Protein AF-A0A938LEB0-F1 (afdb_monomer)

Nearest PDB structures (foldseek):
  4n3c-assembly1_A  TM=8.913E-01  e=9.769E-05  Homo sapiens
  4j8e-assembly1_A  TM=8.643E-01  e=9.769E-05  Rattus norvegicus
  2vyi-assembly2_B  TM=8.609E-01  e=1.892E-04  Homo sapiens
  5lyn-assembly1_B  TM=8.523E-01  e=1.990E-04  Saccharomyces cerevisiae
  4nrh-assembly2_B  TM=9.026E-01  e=3.608E-03  Chlamydia pneumoniae

Radius of gyration: 28.06 Å; Cα contacts (8 Å, |Δi|>4): 457; chains: 1; bounding box: 72×35×96 Å

Secondary structure (DSSP, 8-state):
-HHHHHHHHHHHHHHHHS--------------------------------------------PPPPPPPPPTTSPPPTTHHHHHHHHHHHHHHHHHTT-HHHHHHHHHHHHHH-TT-HHHHHHHHHHHHHTT-HHHHHHHHHHHHHH-TT-HHHHHHHHHHHHHHT-HHHHHHHHHHHHHHHHHT--HHHHS--EEEEEEEEETTEEEEEEEESS--SSS-EEEEEEE--TTS---S-EEEEE--HHHHHHHHHTTSS-TT--EEEEEEE-TTS-EEEEEEEESPPPHHHHHHHHHHHHTT-SPPSSS------SSB----TTSSTHHHHHHHHHHHHHHHHHT-SPPPPPPPHHHHH--

Sequence (360 aa):
MRNALTCVLAAAWACAVGARGGEAPGPAEAEPPAAGTEAPAPSSTAPASAPAVSATSAPQVLAPAAPALPSAAAPAAAGGAAAAEAKVRQAVALRDAGKLDEALRLFIQAIQLDPTQAGARCGAGQVYQRKGLPKPAIEQFQAAVKLDPKEWRAWAALVQLQQAAGDVKARDTERAALLDLRRKGEVPSLKDAERYCRDRFTANRRKVIVYEYFEPRGERPVLYIFYVLDEKGRKTDYRLTLGSYVDLNLIAQQLKEVGPKERLFHLDGYYPDGTYRPFQRFRGEPPYDEVRRLCVQIITGRAGTTEGVTRGKQGPTLGWDPNSGAMGLAALLSAVVDADKKQGACPAAPEPDPEDITVP

Solvent-accessible surface area (backbone atoms only — not comparable to full-atom values): 21081 Å² total; per-residue (Å²): 122,76,68,60,58,54,56,56,54,52,56,60,52,58,67,73,68,73,82,76,88,83,91,83,87,87,82,79,89,81,87,83,87,90,79,91,83,82,86,82,85,87,80,92,80,87,88,83,91,83,78,89,79,78,78,78,76,74,84,76,80,74,72,78,77,76,78,89,71,73,60,64,84,47,81,58,50,94,72,21,54,67,56,15,50,54,29,33,57,52,15,50,56,30,44,75,70,65,39,43,71,62,12,38,55,28,14,52,51,13,31,71,34,14,33,58,48,28,70,26,29,36,51,36,13,52,42,28,42,55,69,72,37,57,68,65,12,47,54,25,21,56,54,14,39,71,63,35,75,76,48,54,68,34,33,41,49,43,23,28,51,23,57,72,70,64,39,60,69,60,19,52,51,36,44,50,49,44,52,50,51,42,71,68,49,81,41,65,80,52,54,71,46,58,56,48,64,50,40,70,50,75,40,73,78,17,40,33,46,27,36,35,38,79,64,59,58,78,69,61,18,45,47,36,40,36,42,37,24,40,77,87,56,43,86,52,63,30,34,37,36,36,28,43,38,52,68,59,35,54,51,35,37,75,71,62,76,39,54,94,86,51,45,49,27,38,36,35,37,36,36,73,88,69,49,74,46,69,59,50,54,30,74,36,88,71,61,64,73,58,53,53,52,50,51,43,30,47,65,54,67,70,44,71,62,80,78,74,75,82,93,74,81,91,67,86,61,70,68,80,58,91,84,69,75,62,69,57,62,64,52,46,51,53,51,50,56,55,51,23,64,75,67,68,63,55,72,78,76,79,76,80,58,71,73,70,60,72,47,118

Mean predicted aligned error: 14.62 Å

pLDDT: mean 73.19, std 25.45, range [25.19, 98.19]

Foldseek 3Di:
DVVVVVVLVVVVVVVVPPPDDDDDDDDDDDDDDDDDDDDDDDDDDDDDDDDDDPPPDDDDPPDPDDPDADALPDAADVVLQVVLVVLLVVLVVCVVVVVLVSSLVSLRSSCVNGVLPLSSLQSNLLSCLLVVNLVSSLVSLVRSCVSPVLPLVSLQSNLASCVVVVVPVSNVVSVVSSLVSCVVCPHVVSVPDQWGFRYWDDAPLWIWTKIAGSDQDDQKGWGIKIFTAPNVLHGAQWIKTWIWGNVLQVVCVVVVVAPPPWTKIWIKIAHRVRDIATAFIDTHDDDPVVSVVVVSCVRNVNGDRLPDDDDDDDDRGDNDDPPPPPPSSRVVVVVVVVVCVVVVNPPDDDDDDPSSSSRD

Structure (mmCIF, N/CA/C/O backbone):
data_AF-A0A938LEB0-F1
#
_entry.id   AF-A0A938LEB0-F1
#
loop_
_atom_site.group_PDB
_atom_site.id
_atom_site.type_symbol
_atom_site.label_atom_id
_atom_site.label_alt_id
_atom_site.label_comp_id
_atom_site.label_asym_id
_atom_site.label_entity_id
_atom_site.label_seq_id
_atom_site.pdbx_PDB_ins_code
_atom_site.Cartn_x
_atom_site.Cartn_y
_atom_site.Cartn_z
_atom_site.occupancy
_atom_site.B_iso_or_equiv
_atom_site.auth_seq_id
_atom_site.auth_comp_id
_atom_site.auth_asym_id
_atom_site.auth_atom_id
_atom_site.pdbx_PDB_model_num
ATOM 1 N N . MET A 1 1 ? 35.529 -4.885 -8.236 1.00 39.28 1 MET A N 1
ATOM 2 C CA . MET A 1 1 ? 34.486 -4.272 -9.093 1.00 39.28 1 MET A CA 1
ATOM 3 C C . MET A 1 1 ? 34.989 -3.189 -10.068 1.00 39.28 1 MET A C 1
ATOM 5 O O . MET A 1 1 ? 34.278 -2.906 -11.016 1.00 39.28 1 MET A O 1
ATOM 9 N N . ARG A 1 2 ? 36.229 -2.663 -9.969 1.00 25.19 2 ARG A N 1
ATOM 10 C CA . ARG A 1 2 ? 36.816 -1.746 -10.984 1.00 25.19 2 ARG A CA 1
ATOM 11 C C . ARG A 1 2 ? 37.089 -2.368 -12.374 1.00 25.19 2 ARG A C 1
ATOM 13 O O . ARG A 1 2 ? 37.167 -1.629 -13.345 1.00 25.19 2 ARG A O 1
ATOM 20 N N . ASN A 1 3 ? 37.187 -3.698 -12.480 1.00 32.62 3 ASN A N 1
ATOM 21 C CA . ASN A 1 3 ? 37.600 -4.385 -13.718 1.00 32.62 3 ASN A CA 1
ATOM 22 C C . ASN A 1 3 ? 36.460 -4.709 -14.705 1.00 32.62 3 ASN A C 1
ATOM 24 O O . ASN A 1 3 ? 36.731 -5.008 -15.864 1.00 32.62 3 ASN A O 1
ATOM 28 N N . ALA A 1 4 ? 35.193 -4.654 -14.278 1.00 38.94 4 ALA A N 1
ATOM 29 C CA . ALA A 1 4 ? 34.058 -4.856 -15.187 1.00 38.94 4 ALA A CA 1
ATOM 30 C C . ALA A 1 4 ? 33.756 -3.580 -15.996 1.00 38.94 4 ALA A C 1
ATOM 32 O O . ALA A 1 4 ? 33.465 -3.650 -17.188 1.00 38.94 4 ALA A O 1
ATOM 33 N N . LEU A 1 5 ? 33.932 -2.409 -15.369 1.00 36.34 5 LEU A N 1
ATOM 34 C CA . LEU A 1 5 ? 33.746 -1.099 -15.996 1.00 36.34 5 LEU A CA 1
ATOM 35 C C . LEU A 1 5 ? 34.760 -0.849 -17.128 1.00 36.34 5 LEU A C 1
ATOM 37 O O . LEU A 1 5 ? 34.409 -0.291 -18.163 1.00 36.34 5 LEU A O 1
ATOM 41 N N . THR A 1 6 ? 36.004 -1.315 -16.972 1.00 33.34 6 THR A N 1
ATOM 42 C CA . THR A 1 6 ? 37.050 -1.193 -18.001 1.00 33.34 6 THR A CA 1
ATOM 43 C C . THR A 1 6 ? 36.801 -2.087 -19.217 1.00 33.34 6 THR A C 1
ATOM 45 O O . THR A 1 6 ? 37.112 -1.676 -20.331 1.00 33.34 6 THR A O 1
ATOM 48 N N . CYS A 1 7 ? 36.186 -3.263 -19.047 1.00 34.84 7 CYS A N 1
ATOM 49 C CA . CYS A 1 7 ? 35.867 -4.151 -20.173 1.00 34.84 7 CYS A CA 1
ATOM 50 C C . CYS A 1 7 ? 34.690 -3.634 -21.017 1.00 34.84 7 CYS A C 1
ATOM 52 O O . CYS A 1 7 ? 34.720 -3.730 -22.242 1.00 34.84 7 CYS A O 1
ATOM 54 N N . VAL A 1 8 ? 33.678 -3.036 -20.381 1.00 38.62 8 VAL A N 1
ATOM 55 C CA . VAL A 1 8 ? 32.502 -2.490 -21.081 1.00 38.62 8 VAL A CA 1
ATOM 56 C C . VAL A 1 8 ? 32.833 -1.174 -21.801 1.00 38.62 8 VAL A C 1
ATOM 58 O O . VAL A 1 8 ? 32.398 -0.965 -22.934 1.00 38.62 8 VAL A O 1
ATOM 61 N N . LEU A 1 9 ? 33.678 -0.321 -21.207 1.00 35.88 9 LEU A N 1
ATOM 62 C CA . LEU A 1 9 ? 34.159 0.911 -21.850 1.00 35.88 9 LEU A CA 1
ATOM 63 C C . LEU A 1 9 ? 35.085 0.635 -23.050 1.00 35.88 9 LEU A C 1
ATOM 65 O O . LEU A 1 9 ? 35.032 1.366 -24.038 1.00 35.88 9 LEU A O 1
ATOM 69 N N . ALA A 1 10 ? 35.881 -0.441 -23.013 1.00 33.72 10 ALA A N 1
ATOM 70 C CA . ALA A 1 10 ? 36.731 -0.840 -24.138 1.00 33.72 10 ALA A CA 1
ATOM 71 C C . ALA A 1 10 ? 35.917 -1.328 -25.354 1.00 33.72 10 ALA A C 1
ATOM 73 O O . ALA A 1 10 ? 36.259 -1.008 -26.494 1.00 33.72 10 ALA A O 1
ATOM 74 N N . ALA A 1 11 ? 34.807 -2.039 -25.126 1.00 34.56 11 ALA A N 1
ATOM 75 C CA . ALA A 1 11 ? 33.930 -2.515 -26.199 1.00 34.56 11 ALA A CA 1
ATOM 76 C C . ALA A 1 11 ? 33.153 -1.372 -26.884 1.00 34.56 11 ALA A C 1
ATOM 78 O O . ALA A 1 11 ? 32.981 -1.380 -28.104 1.00 34.56 11 ALA A O 1
ATOM 79 N N . ALA A 1 12 ? 32.739 -0.354 -26.120 1.00 34.41 12 ALA A N 1
ATOM 80 C CA . ALA A 1 12 ? 32.053 0.822 -26.657 1.00 34.41 12 ALA A CA 1
ATOM 81 C C . ALA A 1 12 ? 32.983 1.724 -27.495 1.00 34.41 12 ALA A C 1
ATOM 83 O O . ALA A 1 12 ? 32.546 2.305 -28.489 1.00 34.41 12 ALA A O 1
ATOM 84 N N . TRP A 1 13 ? 34.273 1.808 -27.147 1.00 30.72 13 TRP A N 1
ATOM 85 C CA . TRP A 1 13 ? 35.246 2.604 -27.904 1.00 30.72 13 TRP A CA 1
ATOM 86 C C . TRP A 1 13 ? 35.661 1.937 -29.227 1.00 30.72 13 TRP A C 1
ATOM 88 O O . TRP A 1 13 ? 35.818 2.621 -30.238 1.00 30.72 13 TRP A O 1
ATOM 98 N N . ALA A 1 14 ? 35.740 0.601 -29.265 1.00 33.97 14 ALA A N 1
ATOM 99 C CA . ALA A 1 14 ? 36.089 -0.149 -30.475 1.00 33.97 14 ALA A CA 1
ATOM 100 C C . ALA A 1 14 ? 35.037 -0.029 -31.600 1.00 33.97 14 ALA A C 1
ATOM 102 O O . ALA A 1 14 ? 35.400 -0.008 -32.775 1.00 33.97 14 ALA A O 1
ATOM 103 N N . CYS A 1 15 ? 33.750 0.131 -31.269 1.00 36.66 15 CYS A N 1
ATOM 104 C CA . CYS A 1 15 ? 32.698 0.335 -32.275 1.00 36.66 15 CYS A CA 1
ATOM 105 C C . CYS A 1 15 ? 32.698 1.750 -32.884 1.00 36.66 15 CYS A C 1
ATOM 107 O O . CYS A 1 15 ? 32.259 1.925 -34.017 1.00 36.66 15 CYS A O 1
ATOM 109 N N . ALA A 1 16 ? 33.206 2.760 -32.170 1.00 35.59 16 ALA A N 1
ATOM 110 C CA . ALA A 1 16 ? 33.175 4.154 -32.623 1.00 35.59 16 ALA A CA 1
ATOM 111 C C . ALA A 1 16 ? 34.336 4.532 -33.567 1.00 35.59 16 ALA A C 1
ATOM 113 O O . ALA A 1 16 ? 34.248 5.531 -34.278 1.00 35.59 16 ALA A O 1
ATOM 114 N N . VAL A 1 17 ? 35.420 3.749 -33.593 1.00 37.03 17 VAL A N 1
ATOM 115 C CA . VAL A 1 17 ? 36.634 4.057 -34.378 1.00 37.03 17 VAL A CA 1
ATOM 116 C C . VAL A 1 17 ? 36.687 3.290 -35.714 1.00 37.03 17 VAL A C 1
ATOM 118 O O . VAL A 1 17 ? 37.426 3.677 -36.614 1.00 37.03 17 VAL A O 1
ATOM 121 N N . GLY A 1 18 ? 35.857 2.257 -35.901 1.00 33.34 18 GLY A N 1
ATOM 122 C CA . GLY A 1 18 ? 35.882 1.383 -37.086 1.00 33.34 18 GLY A CA 1
ATOM 123 C C . GLY A 1 18 ? 35.180 1.899 -38.351 1.00 33.34 18 GLY A C 1
ATOM 124 O O . GLY A 1 18 ? 35.243 1.234 -39.379 1.00 33.34 18 GLY A O 1
ATOM 125 N N . ALA A 1 19 ? 34.524 3.063 -38.322 1.00 36.22 19 ALA A N 1
ATOM 126 C CA . ALA A 1 19 ? 33.765 3.592 -39.461 1.00 36.22 19 ALA A CA 1
ATOM 127 C C . ALA A 1 19 ? 34.444 4.818 -40.097 1.00 36.22 19 ALA A C 1
ATOM 129 O O . ALA A 1 19 ? 33.894 5.918 -40.121 1.00 36.22 19 ALA A O 1
ATOM 130 N N . ARG A 1 20 ? 35.662 4.642 -40.619 1.00 34.78 20 ARG A N 1
ATOM 131 C CA . ARG A 1 20 ? 36.239 5.539 -41.633 1.00 34.78 20 ARG A CA 1
ATOM 132 C C . ARG A 1 20 ? 37.029 4.721 -42.647 1.00 34.78 20 ARG A C 1
ATOM 134 O O . ARG A 1 20 ? 38.141 4.295 -42.362 1.00 34.78 20 ARG A O 1
ATOM 141 N N . GLY A 1 21 ? 36.464 4.557 -43.838 1.00 28.36 21 GLY A N 1
ATOM 142 C CA . GLY A 1 21 ? 37.199 4.089 -45.009 1.00 28.36 21 GLY A CA 1
ATOM 143 C C . GLY A 1 21 ? 36.298 3.421 -46.039 1.00 28.36 21 GLY A C 1
ATOM 144 O O . GLY A 1 21 ? 35.799 2.332 -45.784 1.00 28.36 21 GLY A O 1
ATOM 145 N N . GLY A 1 22 ? 36.142 4.059 -47.203 1.00 28.64 22 GLY A N 1
ATOM 146 C CA . GLY A 1 22 ? 35.692 3.393 -48.429 1.00 28.64 22 GLY A CA 1
ATOM 147 C C . GLY A 1 22 ? 34.574 4.101 -49.189 1.00 28.64 22 GLY A C 1
ATOM 148 O O . GLY A 1 22 ? 33.424 3.685 -49.113 1.00 28.64 22 GLY A O 1
ATOM 149 N N . GLU A 1 23 ? 34.921 5.137 -49.955 1.00 28.52 23 GLU A N 1
ATOM 150 C CA . GLU A 1 23 ? 34.169 5.547 -51.150 1.00 28.52 23 GLU A CA 1
ATOM 151 C C . GLU A 1 23 ? 34.295 4.480 -52.250 1.00 28.52 23 GLU A C 1
ATOM 153 O O . GLU A 1 23 ? 35.393 3.960 -52.451 1.00 28.52 23 GLU A O 1
ATOM 158 N N . ALA A 1 24 ? 33.196 4.201 -52.969 1.00 28.59 24 ALA A N 1
ATOM 159 C CA . ALA A 1 24 ? 33.047 4.157 -54.444 1.00 28.59 24 ALA A CA 1
ATOM 160 C C . ALA A 1 24 ? 31.719 3.424 -54.823 1.00 28.59 24 ALA A C 1
ATOM 162 O O . ALA A 1 24 ? 31.059 2.881 -53.940 1.00 28.59 24 ALA A O 1
ATOM 163 N N . PRO A 1 25 ? 31.233 3.465 -56.082 1.00 32.28 25 PRO A N 1
ATOM 164 C CA . PRO A 1 25 ? 30.091 4.282 -56.489 1.00 32.28 25 PRO A CA 1
ATOM 165 C C . PRO A 1 25 ? 28.832 3.457 -56.833 1.00 32.28 25 PRO A C 1
ATOM 167 O O . PRO A 1 25 ? 28.908 2.293 -57.220 1.00 32.28 25 PRO A O 1
ATOM 170 N N . GLY A 1 26 ? 27.657 4.083 -56.728 1.00 28.59 26 GLY A N 1
ATOM 171 C CA . GLY A 1 26 ? 26.378 3.487 -57.130 1.00 28.59 26 GLY A CA 1
ATOM 172 C C . GLY A 1 26 ? 26.047 3.711 -58.612 1.00 28.59 26 GLY A C 1
ATOM 173 O O . GLY A 1 26 ? 26.502 4.702 -59.190 1.00 28.59 26 GLY A O 1
ATOM 174 N N . PRO A 1 27 ? 25.214 2.852 -59.227 1.00 31.19 27 PRO A N 1
ATOM 175 C CA . PRO A 1 27 ? 24.539 3.185 -60.467 1.00 31.19 27 PRO A CA 1
ATOM 176 C C . PRO A 1 27 ? 23.056 3.527 -60.244 1.00 31.19 27 PRO A C 1
ATOM 178 O O . PRO A 1 27 ? 22.314 2.786 -59.605 1.00 31.19 27 PRO A O 1
ATOM 181 N N . ALA A 1 28 ? 22.689 4.658 -60.846 1.00 28.00 28 ALA A N 1
ATOM 182 C CA . ALA A 1 28 ? 21.479 4.942 -61.617 1.00 28.00 28 ALA A CA 1
ATOM 183 C C . ALA A 1 28 ? 20.094 4.644 -61.007 1.00 28.00 28 ALA A C 1
ATOM 185 O O . ALA A 1 28 ? 19.628 3.510 -60.920 1.00 28.00 28 ALA A O 1
ATOM 186 N N . GLU A 1 29 ? 19.414 5.753 -60.719 1.00 28.44 29 GLU A N 1
ATOM 187 C CA . GLU A 1 29 ? 17.979 5.909 -60.509 1.00 28.44 29 GLU A CA 1
ATOM 188 C C . GLU A 1 29 ? 17.147 5.375 -61.688 1.00 28.44 29 GLU A C 1
ATOM 190 O O . GLU A 1 29 ? 17.488 5.566 -62.857 1.00 28.44 29 GLU A O 1
ATOM 195 N N . ALA A 1 30 ? 16.001 4.778 -61.364 1.00 28.53 30 ALA A N 1
ATOM 196 C CA . ALA A 1 30 ? 14.875 4.633 -62.277 1.00 28.53 30 ALA A CA 1
ATOM 197 C C . ALA A 1 30 ? 13.590 5.004 -61.520 1.00 28.53 30 ALA A C 1
ATOM 199 O O . ALA A 1 30 ? 13.130 4.267 -60.645 1.00 28.53 30 ALA A O 1
ATOM 200 N N . GLU A 1 31 ? 13.044 6.177 -61.841 1.00 30.02 31 GLU A N 1
ATOM 201 C CA . GLU A 1 31 ? 11.689 6.596 -61.479 1.00 30.02 31 GLU A CA 1
ATOM 202 C C . GLU A 1 31 ? 10.635 5.690 -62.139 1.00 30.02 31 GLU A C 1
ATOM 204 O O . GLU A 1 31 ? 10.826 5.247 -63.276 1.00 30.02 31 GLU A O 1
ATOM 209 N N . PRO A 1 32 ? 9.460 5.516 -61.512 1.00 35.53 32 PRO A N 1
ATOM 210 C CA . PRO A 1 32 ? 8.227 5.278 -62.244 1.00 35.53 32 PRO A CA 1
ATOM 211 C C . PRO A 1 32 ? 7.294 6.508 -62.197 1.00 35.53 32 PRO A C 1
ATOM 213 O O . PRO A 1 32 ? 7.277 7.247 -61.209 1.00 35.53 32 PRO A O 1
ATOM 216 N N . PRO A 1 33 ? 6.496 6.734 -63.256 1.00 32.75 33 PRO A N 1
ATOM 217 C CA . PRO A 1 33 ? 5.780 7.985 -63.465 1.00 32.75 33 PRO A CA 1
ATOM 218 C C . PRO A 1 33 ? 4.479 8.097 -62.664 1.00 32.75 33 PRO A C 1
ATOM 220 O O . PRO A 1 33 ? 3.782 7.120 -62.388 1.00 32.75 33 PRO A O 1
ATOM 223 N N . ALA A 1 34 ? 4.127 9.350 -62.382 1.00 30.48 34 ALA A N 1
ATOM 224 C CA . ALA A 1 34 ? 2.827 9.783 -61.901 1.00 30.48 34 ALA A CA 1
ATOM 225 C C . ALA A 1 34 ? 1.796 9.883 -63.043 1.00 30.48 34 ALA A C 1
ATOM 227 O O . ALA A 1 34 ? 2.058 10.494 -64.074 1.00 30.48 34 ALA A O 1
ATOM 228 N N . ALA A 1 35 ? 0.598 9.355 -62.799 1.00 29.45 35 ALA A N 1
ATOM 229 C CA . ALA A 1 35 ? -0.692 9.785 -63.353 1.00 29.45 35 ALA A CA 1
ATOM 230 C C . ALA A 1 35 ? -1.764 9.133 -62.452 1.00 29.45 35 ALA A C 1
ATOM 232 O O . ALA A 1 35 ? -1.691 7.937 -62.200 1.00 29.45 35 ALA A O 1
ATOM 233 N N . GLY A 1 36 ? -2.721 9.808 -61.816 1.00 27.09 36 GLY A N 1
ATOM 234 C CA . GLY A 1 36 ? -3.407 11.038 -62.188 1.00 27.09 36 GLY A CA 1
ATOM 235 C C . GLY A 1 36 ? -4.746 10.666 -62.820 1.00 27.09 36 GLY A C 1
ATOM 236 O O . GLY A 1 36 ? -4.763 10.333 -63.997 1.00 27.09 36 GLY A O 1
ATOM 237 N N . THR A 1 37 ? -5.821 10.651 -62.022 1.00 28.81 37 THR A N 1
ATOM 238 C CA . THR A 1 37 ? -7.244 10.923 -62.362 1.00 28.81 37 THR A CA 1
ATOM 239 C C . THR A 1 37 ? -8.097 10.493 -61.156 1.00 28.81 37 THR A C 1
ATOM 241 O O . THR A 1 37 ? -8.057 9.349 -60.727 1.00 28.81 37 THR A O 1
ATOM 244 N N . GLU A 1 38 ? -8.564 11.432 -60.337 1.00 26.84 38 GLU A N 1
ATOM 245 C CA . GLU A 1 38 ? -9.804 12.222 -60.455 1.00 26.84 38 GLU A CA 1
ATOM 246 C C . GLU A 1 38 ? -10.943 11.612 -59.618 1.00 26.84 38 GLU A C 1
ATOM 248 O O . GLU A 1 38 ? -11.275 10.434 -59.718 1.00 26.84 38 GLU A O 1
ATOM 253 N N . ALA A 1 39 ? -11.480 12.442 -58.723 1.00 32.50 39 ALA A N 1
ATOM 254 C CA . ALA A 1 39 ? -12.586 12.143 -57.820 1.00 32.50 39 ALA A CA 1
ATOM 255 C C . ALA A 1 39 ? -13.911 11.945 -58.583 1.00 32.50 39 ALA A C 1
ATOM 257 O O . ALA A 1 39 ? -14.038 12.371 -59.731 1.00 32.50 39 ALA A O 1
ATOM 258 N N . PRO A 1 40 ? -14.944 11.405 -57.913 1.00 30.34 40 PRO A N 1
ATOM 259 C CA . PRO A 1 40 ? -15.990 12.339 -57.488 1.00 30.34 40 PRO A CA 1
ATOM 260 C C . PRO A 1 40 ? -16.623 12.015 -56.118 1.00 30.34 40 PRO A C 1
ATOM 262 O O . PRO A 1 40 ? -16.955 10.878 -55.797 1.00 30.34 40 PRO A O 1
ATOM 265 N N . ALA A 1 41 ? -16.863 13.063 -55.328 1.00 28.88 41 ALA A N 1
ATOM 266 C CA . ALA A 1 41 ? -18.064 13.195 -54.489 1.00 28.88 41 ALA A CA 1
ATOM 267 C C . ALA A 1 41 ? -19.150 13.890 -55.359 1.00 28.88 41 ALA A C 1
ATOM 269 O O . ALA A 1 41 ? -18.749 14.465 -56.374 1.00 28.88 41 ALA A O 1
ATOM 270 N N . PRO A 1 42 ? -20.462 13.949 -55.022 1.00 43.94 42 PRO A N 1
ATOM 271 C CA . PRO A 1 42 ? -21.060 13.817 -53.684 1.00 43.94 42 PRO A CA 1
ATOM 272 C C . PRO A 1 42 ? -22.424 13.079 -53.634 1.00 43.94 42 PRO A C 1
ATOM 274 O O . PRO A 1 42 ? -23.058 12.870 -54.657 1.00 43.94 42 PRO A O 1
ATOM 277 N N . SER A 1 43 ? -22.930 12.779 -52.429 1.00 25.86 43 SER A N 1
ATOM 278 C CA . SER A 1 43 ? -24.301 13.151 -52.009 1.00 25.86 43 SER A CA 1
ATOM 279 C C . SER A 1 43 ? -24.694 12.542 -50.656 1.00 25.86 43 SER A C 1
ATOM 281 O O . SER A 1 43 ? -24.756 11.329 -50.483 1.00 25.86 43 SER A O 1
ATOM 283 N N . SER A 1 44 ? -24.994 13.447 -49.724 1.00 30.62 44 SER A N 1
ATOM 284 C CA . SER A 1 44 ? -26.073 13.414 -48.729 1.00 30.62 44 SER A CA 1
ATOM 285 C C . SER A 1 44 ? -27.085 12.260 -48.819 1.00 30.62 44 SER A C 1
ATOM 287 O O . SER A 1 44 ? -27.833 12.212 -49.788 1.00 30.62 44 SER A O 1
ATOM 289 N N . THR A 1 45 ? -27.250 11.517 -47.717 1.00 30.09 45 THR A N 1
ATOM 290 C CA . THR A 1 45 ? -28.564 11.111 -47.162 1.00 30.09 45 THR A CA 1
ATOM 291 C C . THR A 1 45 ? -28.384 10.571 -45.736 1.00 30.09 45 THR A C 1
ATOM 293 O O . THR A 1 45 ? -27.760 9.534 -45.538 1.00 30.09 45 THR A O 1
ATOM 296 N N . ALA A 1 46 ? -28.949 11.264 -44.744 1.00 33.53 46 ALA A N 1
ATOM 297 C CA . ALA A 1 46 ? -29.478 10.639 -43.525 1.00 33.53 46 ALA A CA 1
ATOM 298 C C . ALA A 1 46 ? -30.857 10.038 -43.884 1.00 33.53 46 ALA A C 1
ATOM 300 O O . ALA A 1 46 ? -31.489 10.575 -44.800 1.00 33.53 46 ALA A O 1
ATOM 301 N N . PRO A 1 47 ? -31.358 8.970 -43.225 1.00 39.41 47 PRO A N 1
ATOM 302 C CA . PRO A 1 47 ? -31.952 9.138 -41.892 1.00 39.41 47 PRO A CA 1
ATOM 303 C C . PRO A 1 47 ? -31.934 7.870 -40.995 1.00 39.41 47 PRO A C 1
ATOM 305 O O . PRO A 1 47 ? -31.374 6.837 -41.341 1.00 39.41 47 PRO A O 1
ATOM 308 N N . ALA A 1 48 ? -32.656 7.987 -39.874 1.00 27.84 48 ALA A N 1
ATOM 309 C CA . ALA A 1 48 ? -33.319 6.933 -39.094 1.00 27.84 48 ALA A CA 1
ATOM 310 C C . ALA A 1 48 ? -32.618 6.420 -37.820 1.00 27.84 48 ALA A C 1
ATOM 312 O O . ALA A 1 48 ? -31.916 5.416 -37.774 1.00 27.84 48 ALA A O 1
ATOM 313 N N . SER A 1 49 ? -32.960 7.120 -36.742 1.00 34.31 49 SER A N 1
ATOM 314 C CA . SER A 1 49 ? -33.095 6.654 -35.363 1.00 34.31 49 SER A CA 1
ATOM 315 C C . SER A 1 49 ? -33.958 5.391 -35.204 1.00 34.31 49 SER A C 1
ATOM 317 O O . SER A 1 49 ? -35.090 5.379 -35.685 1.00 34.31 49 SER A O 1
ATOM 319 N N . ALA A 1 50 ? -33.480 4.418 -34.418 1.00 29.41 50 ALA A N 1
ATOM 320 C CA . ALA A 1 50 ? -34.263 3.464 -33.611 1.00 29.41 50 ALA A CA 1
ATOM 321 C C . ALA A 1 50 ? -33.315 2.686 -32.656 1.00 29.41 50 ALA A C 1
ATOM 323 O O . ALA A 1 50 ? -32.111 2.656 -32.898 1.00 29.41 50 ALA A O 1
ATOM 324 N N . PRO A 1 51 ? -33.812 2.004 -31.611 1.00 33.00 51 PRO A N 1
ATOM 325 C CA . PRO A 1 51 ? -34.289 2.560 -30.352 1.00 33.00 51 PRO A CA 1
ATOM 326 C C . PRO A 1 51 ? -33.380 2.178 -29.164 1.00 33.00 51 PRO A C 1
ATOM 328 O O . PRO A 1 51 ? -32.541 1.282 -29.234 1.00 33.00 51 PRO A O 1
ATOM 331 N N . ALA A 1 52 ? -33.580 2.868 -28.041 1.00 30.80 52 ALA A N 1
ATOM 332 C CA . ALA A 1 52 ? -32.950 2.564 -26.765 1.00 30.80 52 ALA A CA 1
ATOM 333 C C . ALA A 1 52 ? -33.305 1.141 -26.301 1.00 30.80 52 ALA A C 1
ATOM 335 O O . ALA A 1 52 ? -34.457 0.850 -25.981 1.00 30.80 52 ALA A O 1
ATOM 336 N N . VAL A 1 53 ? -32.305 0.262 -26.224 1.00 31.55 53 VAL A N 1
ATOM 337 C CA . VAL A 1 53 ? -32.414 -0.987 -25.468 1.00 31.55 53 VAL A CA 1
ATOM 338 C C . VAL A 1 53 ? -32.233 -0.665 -23.990 1.00 31.55 53 VAL A C 1
ATOM 340 O O . VAL A 1 53 ? -31.144 -0.342 -23.519 1.00 31.55 53 VAL A O 1
ATOM 343 N N . SER A 1 54 ? -33.345 -0.707 -23.263 1.00 28.12 54 SER A N 1
ATOM 344 C CA . SER A 1 54 ? -33.387 -0.648 -21.809 1.00 28.12 54 SER A CA 1
ATOM 345 C C . SER A 1 54 ? -32.510 -1.757 -21.229 1.00 28.12 54 SER A C 1
ATOM 347 O O . SER A 1 54 ? -32.860 -2.938 -21.269 1.00 28.12 54 SER A O 1
ATOM 349 N N . ALA A 1 55 ? -31.360 -1.376 -20.675 1.00 29.81 55 ALA A N 1
ATOM 350 C CA . ALA A 1 55 ? -30.586 -2.246 -19.809 1.00 29.81 55 ALA A CA 1
ATOM 351 C C . ALA A 1 55 ? -31.423 -2.502 -18.552 1.00 29.81 55 ALA A C 1
ATOM 353 O O . ALA A 1 55 ? -31.522 -1.659 -17.662 1.00 29.81 55 ALA A O 1
ATOM 354 N N . THR A 1 56 ? -32.072 -3.662 -18.520 1.00 28.34 56 THR A N 1
ATOM 355 C CA . THR A 1 56 ? -32.724 -4.180 -17.320 1.00 28.34 56 THR A CA 1
ATOM 356 C C . THR A 1 56 ? -31.613 -4.422 -16.305 1.00 28.34 56 THR A C 1
ATOM 358 O O . THR A 1 56 ? -30.763 -5.293 -16.493 1.00 28.34 56 THR A O 1
ATOM 361 N N . SER A 1 57 ? -31.552 -3.577 -15.280 1.00 33.03 57 SER A N 1
ATOM 362 C CA . SER A 1 57 ? -30.584 -3.683 -14.199 1.00 33.03 57 SER A CA 1
ATOM 363 C C . SER A 1 57 ? -30.807 -4.993 -13.450 1.00 33.03 57 SER A C 1
ATOM 365 O O . SER A 1 57 ? -31.879 -5.247 -12.902 1.00 33.03 57 SER A O 1
ATOM 367 N N . ALA A 1 58 ? -29.776 -5.838 -13.421 1.00 31.19 58 ALA A N 1
ATOM 368 C CA . ALA A 1 58 ? -29.723 -6.961 -12.499 1.00 31.19 58 ALA A CA 1
ATOM 369 C C . ALA A 1 58 ? -29.869 -6.434 -11.055 1.00 31.19 58 ALA A C 1
ATOM 371 O O . ALA A 1 58 ? -29.315 -5.372 -10.742 1.00 31.19 58 ALA A O 1
ATOM 372 N N . PRO A 1 59 ? -30.602 -7.133 -10.172 1.00 31.22 59 PRO A N 1
ATOM 373 C CA . PRO A 1 59 ? -30.828 -6.667 -8.813 1.00 31.22 59 PRO A CA 1
ATOM 374 C C . PRO A 1 59 ? -29.489 -6.588 -8.078 1.00 31.22 59 PRO A C 1
ATOM 376 O O . PRO A 1 59 ? -28.824 -7.600 -7.850 1.00 31.22 59 PRO A O 1
ATOM 379 N N . GLN A 1 60 ? -29.082 -5.371 -7.711 1.00 37.06 60 GLN A N 1
ATOM 380 C CA . GLN A 1 60 ? -28.002 -5.185 -6.755 1.00 37.06 60 GLN A CA 1
ATOM 381 C C . GLN A 1 60 ? -28.479 -5.762 -5.425 1.00 37.06 60 GLN A C 1
ATOM 383 O O . GLN A 1 60 ? -29.382 -5.219 -4.790 1.00 37.06 60 GLN A O 1
ATOM 388 N N . VAL A 1 61 ? -27.883 -6.879 -5.013 1.00 34.81 61 VAL A N 1
ATOM 389 C CA . VAL A 1 61 ? -27.983 -7.358 -3.636 1.00 34.81 61 VAL A CA 1
ATOM 390 C C . VAL A 1 61 ? -27.333 -6.281 -2.773 1.00 34.81 61 VAL A C 1
ATOM 392 O O . VAL A 1 61 ? -26.110 -6.169 -2.708 1.00 34.81 61 VAL A O 1
ATOM 395 N N . LEU A 1 62 ? -28.168 -5.417 -2.198 1.00 34.72 62 LEU A N 1
ATOM 396 C CA . LEU A 1 62 ? -27.754 -4.340 -1.316 1.00 34.72 62 LEU A CA 1
ATOM 397 C C . LEU A 1 62 ? -27.093 -4.990 -0.097 1.00 34.72 62 LEU A C 1
ATOM 399 O O . LEU A 1 62 ? -27.766 -5.612 0.726 1.00 34.72 62 LEU A O 1
ATOM 403 N N . ALA A 1 63 ? -25.765 -4.906 -0.009 1.00 41.47 63 ALA A N 1
ATOM 404 C CA . ALA A 1 63 ? -25.055 -5.313 1.194 1.00 41.47 63 ALA A CA 1
ATOM 405 C C . ALA A 1 63 ? -25.661 -4.557 2.394 1.00 41.47 63 ALA A C 1
ATOM 407 O O . ALA A 1 63 ? -25.957 -3.364 2.259 1.00 41.47 63 ALA A O 1
ATOM 408 N N . PRO A 1 64 ? -25.875 -5.216 3.547 1.00 45.19 64 PRO A N 1
ATOM 409 C CA . PRO A 1 64 ? -26.460 -4.556 4.704 1.00 45.19 64 PRO A CA 1
ATOM 410 C C . PRO A 1 64 ? -25.615 -3.335 5.073 1.00 45.19 64 PRO A C 1
ATOM 412 O O . PRO A 1 64 ? -24.385 -3.415 5.134 1.00 45.19 64 PRO A O 1
ATOM 415 N N . ALA A 1 65 ? -26.287 -2.201 5.280 1.00 53.69 65 ALA A N 1
ATOM 416 C CA . ALA A 1 65 ? -25.643 -0.961 5.684 1.00 53.69 65 ALA A CA 1
ATOM 417 C C . ALA A 1 65 ? -24.797 -1.214 6.940 1.00 53.69 65 ALA A C 1
ATOM 419 O O . ALA A 1 65 ? -25.269 -1.821 7.905 1.00 53.69 65 ALA A O 1
ATOM 420 N N . ALA A 1 66 ? -23.534 -0.783 6.906 1.00 58.88 66 ALA A N 1
ATOM 421 C CA . ALA A 1 66 ? -22.653 -0.885 8.058 1.00 58.88 66 ALA A CA 1
ATOM 422 C C . ALA A 1 66 ? -23.307 -0.171 9.258 1.00 58.88 66 ALA A C 1
ATOM 424 O O . ALA A 1 66 ? -23.875 0.911 9.080 1.00 58.88 66 ALA A O 1
ATOM 425 N N . PRO A 1 67 ? -23.269 -0.756 10.467 1.00 61.88 67 PRO A N 1
ATOM 426 C CA . PRO A 1 67 ? -23.872 -0.134 11.638 1.00 61.88 67 PRO A CA 1
ATOM 427 C C . PRO A 1 67 ? -23.235 1.236 11.889 1.00 61.88 67 PRO A C 1
ATOM 429 O O . PRO A 1 67 ? -22.011 1.369 11.858 1.00 61.88 67 PRO A O 1
ATOM 432 N N . ALA A 1 68 ? -24.067 2.248 12.145 1.00 65.12 68 ALA A N 1
ATOM 433 C CA . ALA A 1 68 ? -23.597 3.587 12.476 1.00 65.12 68 ALA A CA 1
ATOM 434 C C . ALA A 1 68 ? -22.801 3.540 13.790 1.00 65.12 68 ALA A C 1
ATOM 436 O O . ALA A 1 68 ? -23.334 3.183 14.842 1.00 65.12 68 ALA A O 1
ATOM 437 N N . LEU A 1 69 ? -21.509 3.860 13.716 1.00 73.56 69 LEU A N 1
ATOM 438 C CA . LEU A 1 69 ? -20.611 3.857 14.868 1.00 73.56 69 LEU A CA 1
ATOM 439 C C . LEU A 1 69 ? -20.586 5.225 15.550 1.00 73.56 69 LEU A C 1
ATOM 441 O O . LEU A 1 69 ? -20.744 6.243 14.872 1.00 73.56 69 LEU A O 1
ATOM 445 N N . PRO A 1 70 ? -20.369 5.271 16.879 1.00 69.94 70 PRO A N 1
ATOM 446 C CA . PRO A 1 70 ? -20.305 6.531 17.602 1.00 69.94 70 PRO A CA 1
ATOM 447 C C . PRO A 1 70 ? -19.215 7.435 17.020 1.00 69.94 70 PRO A C 1
ATOM 449 O O . PRO A 1 70 ? -18.154 6.972 16.581 1.00 69.94 70 PRO A O 1
ATOM 452 N N . SER A 1 71 ? -19.493 8.739 17.018 1.00 67.62 71 SER A N 1
ATOM 453 C CA . SER A 1 71 ? -18.532 9.755 16.594 1.00 67.62 71 SER A CA 1
ATOM 454 C C . SER A 1 71 ? -17.298 9.728 17.496 1.00 67.62 71 SER A C 1
ATOM 456 O O . SER A 1 71 ? -17.404 9.535 18.706 1.00 67.62 71 SER A O 1
ATOM 458 N N . ALA A 1 72 ? -16.127 9.970 16.907 1.00 61.25 72 ALA A N 1
ATOM 459 C CA . ALA A 1 72 ? -14.841 10.025 17.603 1.00 61.25 72 ALA A CA 1
ATOM 460 C C . ALA A 1 72 ? -14.753 11.133 18.682 1.00 61.25 72 ALA A C 1
ATOM 462 O O . ALA A 1 72 ? -13.781 11.176 19.424 1.00 61.25 72 ALA A O 1
ATOM 463 N N . ALA A 1 73 ? -15.749 12.023 18.770 1.00 57.06 73 ALA A N 1
ATOM 464 C CA . ALA A 1 73 ? -15.791 13.147 19.708 1.00 57.06 73 ALA A CA 1
ATOM 465 C C . ALA A 1 73 ? -16.369 12.813 21.101 1.00 57.06 73 ALA A C 1
ATOM 467 O O . ALA A 1 73 ? -16.367 13.678 21.975 1.00 57.06 73 ALA A O 1
ATOM 468 N N . ALA A 1 74 ? -16.895 11.604 21.322 1.00 60.34 74 ALA A N 1
ATOM 469 C CA . ALA A 1 74 ? -17.438 11.219 22.625 1.00 60.34 74 ALA A CA 1
ATOM 470 C C . ALA A 1 74 ? -16.314 10.721 23.562 1.00 60.34 74 ALA A C 1
ATOM 472 O O . ALA A 1 74 ? -15.581 9.809 23.173 1.00 60.34 74 ALA A O 1
ATOM 473 N N . PRO A 1 75 ? -16.161 11.284 24.778 1.00 57.53 75 PRO A N 1
ATOM 474 C CA . PRO A 1 75 ? -15.133 10.844 25.716 1.00 57.53 75 PRO A CA 1
ATOM 475 C C . PRO A 1 75 ? -15.405 9.417 26.209 1.00 57.53 75 PRO A C 1
ATOM 477 O O . PRO A 1 75 ? -16.555 9.035 26.436 1.00 57.53 75 PRO A O 1
ATOM 480 N N . ALA A 1 76 ? -14.339 8.634 26.388 1.00 59.41 76 ALA A N 1
ATOM 481 C CA . ALA A 1 76 ? -14.421 7.284 26.933 1.00 59.41 76 ALA A CA 1
ATOM 482 C C . ALA A 1 76 ? -14.990 7.303 28.363 1.00 59.41 76 ALA A C 1
ATOM 484 O O . ALA A 1 76 ? -14.570 8.106 29.200 1.00 59.41 76 ALA A O 1
ATOM 485 N N . ALA A 1 77 ? -15.922 6.399 28.670 1.00 58.16 77 ALA A N 1
ATOM 486 C CA . ALA A 1 77 ? -16.368 6.204 30.046 1.00 58.16 77 ALA A CA 1
ATOM 487 C C . ALA A 1 77 ? -15.213 5.624 30.884 1.00 58.16 77 ALA A C 1
ATOM 489 O O . ALA A 1 77 ? -14.510 4.715 30.434 1.00 58.16 77 ALA A O 1
ATOM 490 N N . ALA A 1 78 ? -15.004 6.125 32.105 1.00 52.56 78 ALA A N 1
ATOM 491 C CA . ALA A 1 78 ? -13.965 5.618 33.002 1.00 52.56 78 ALA A CA 1
ATOM 492 C C . ALA A 1 78 ? -14.159 4.104 33.248 1.00 52.56 78 ALA A C 1
ATOM 494 O O . ALA A 1 78 ? -15.218 3.676 33.699 1.00 52.56 78 ALA A O 1
ATOM 495 N N . GLY A 1 79 ? -13.153 3.293 32.896 1.00 65.00 79 GLY A N 1
ATOM 496 C CA . GLY A 1 79 ? -13.211 1.819 32.905 1.00 65.00 79 GLY A CA 1
ATOM 497 C C . GLY A 1 79 ? -13.499 1.167 31.542 1.00 65.00 79 GLY A C 1
ATOM 498 O O . GLY A 1 79 ? -13.192 -0.010 31.352 1.00 65.00 79 GLY A O 1
ATOM 499 N N . GLY A 1 80 ? -14.000 1.927 30.563 1.00 79.31 80 GLY A N 1
ATOM 500 C CA . GLY A 1 80 ? -14.268 1.458 29.200 1.00 79.31 80 GLY A CA 1
ATOM 501 C C . GLY A 1 80 ? -13.003 1.168 28.389 1.00 79.31 80 GLY A C 1
ATOM 502 O O . GLY A 1 80 ? -12.983 0.199 27.638 1.00 79.31 80 GLY A O 1
ATOM 503 N N . ALA A 1 81 ? -11.924 1.929 28.602 1.00 84.00 81 ALA A N 1
ATOM 504 C CA . ALA A 1 81 ? -10.681 1.810 27.830 1.00 84.00 81 ALA A CA 1
ATOM 505 C C . ALA A 1 81 ? -9.998 0.434 27.974 1.00 84.00 81 ALA A C 1
ATOM 507 O O . ALA A 1 81 ? -9.670 -0.205 26.979 1.00 84.00 81 ALA A O 1
ATOM 508 N N . ALA A 1 82 ? -9.854 -0.089 29.198 1.00 88.50 82 ALA A N 1
ATOM 509 C CA . ALA A 1 82 ? -9.239 -1.405 29.416 1.00 88.50 82 ALA A CA 1
ATOM 510 C C . ALA A 1 82 ? -10.092 -2.548 28.831 1.00 88.50 82 ALA A C 1
ATOM 512 O O . ALA A 1 82 ? -9.570 -3.506 28.253 1.00 88.50 82 ALA A O 1
ATOM 513 N N . ALA A 1 83 ? -11.420 -2.435 28.943 1.00 90.62 83 ALA A N 1
ATOM 514 C CA . ALA A 1 83 ? -12.348 -3.378 28.330 1.00 90.62 83 ALA A CA 1
ATOM 515 C C . ALA A 1 83 ? -12.306 -3.294 26.792 1.00 90.62 83 ALA A C 1
ATOM 517 O O . ALA A 1 83 ? -12.309 -4.330 26.124 1.00 90.62 83 ALA A O 1
ATOM 518 N N . ALA A 1 84 ? -12.214 -2.086 26.230 1.00 92.19 84 ALA A N 1
ATOM 519 C CA . ALA A 1 84 ? -12.055 -1.856 24.798 1.00 92.19 84 ALA A CA 1
ATOM 520 C C . ALA A 1 84 ? -10.753 -2.476 24.280 1.00 92.19 84 ALA A C 1
ATOM 522 O O . ALA A 1 84 ? -10.772 -3.200 23.288 1.00 92.19 84 ALA A O 1
ATOM 523 N N . GLU A 1 85 ? -9.639 -2.286 24.983 1.00 92.75 85 GLU A N 1
ATOM 524 C CA . GLU A 1 85 ? -8.347 -2.850 24.597 1.00 92.75 85 GLU A CA 1
ATOM 525 C C . GLU A 1 85 ? -8.365 -4.390 24.600 1.00 92.75 85 GLU A C 1
ATOM 527 O O . GLU A 1 85 ? -7.887 -5.034 23.662 1.00 92.75 85 GLU A O 1
ATOM 532 N N . ALA A 1 86 ? -8.989 -5.008 25.610 1.00 94.06 86 ALA A N 1
ATOM 533 C CA . ALA A 1 86 ? -9.173 -6.458 25.647 1.00 94.06 86 ALA A CA 1
ATOM 534 C C . ALA A 1 86 ? -9.994 -6.964 24.447 1.00 94.06 86 ALA A C 1
ATOM 536 O O . ALA A 1 86 ? -9.631 -7.965 23.820 1.00 94.06 86 ALA A O 1
ATOM 537 N N . LYS A 1 87 ? -11.062 -6.242 24.083 1.00 95.50 87 LYS A N 1
ATOM 538 C CA . LYS A 1 87 ? -11.878 -6.534 22.895 1.00 95.50 87 LYS A CA 1
ATOM 539 C C . LYS A 1 87 ? -11.078 -6.375 21.604 1.00 95.50 87 LYS A C 1
ATOM 541 O O . LYS A 1 87 ? -11.201 -7.230 20.732 1.00 95.50 87 LYS A O 1
ATOM 546 N N . VAL A 1 88 ? -10.225 -5.353 21.494 1.00 95.88 88 VAL A N 1
ATOM 547 C CA . VAL A 1 88 ? -9.321 -5.152 20.346 1.00 95.88 88 VAL A CA 1
ATOM 548 C C . VAL A 1 88 ? -8.369 -6.332 20.191 1.00 95.88 88 VAL A C 1
ATOM 550 O O . VAL A 1 88 ? -8.281 -6.891 19.101 1.00 95.88 88 VAL A O 1
ATOM 553 N N . ARG A 1 89 ? -7.697 -6.764 21.266 1.00 96.31 89 ARG A N 1
ATOM 554 C CA . ARG A 1 89 ? -6.775 -7.912 21.207 1.00 96.31 89 ARG A CA 1
ATOM 555 C C . ARG A 1 89 ? -7.479 -9.189 20.743 1.00 96.31 89 ARG A C 1
ATOM 557 O O . ARG A 1 89 ? -6.963 -9.904 19.887 1.00 96.31 89 ARG A O 1
ATOM 564 N N . GLN A 1 90 ? -8.684 -9.449 21.251 1.00 96.69 90 GLN A N 1
ATOM 565 C CA . GLN A 1 90 ? -9.492 -10.590 20.817 1.00 96.69 90 GLN A CA 1
ATOM 566 C C . GLN A 1 90 ? -9.939 -10.459 19.349 1.00 96.69 90 GLN A C 1
ATOM 568 O O . GLN A 1 90 ? -9.892 -11.432 18.596 1.00 96.69 90 GLN A O 1
ATOM 573 N N . ALA A 1 91 ? -10.353 -9.262 18.926 1.00 96.38 91 ALA A N 1
ATOM 574 C CA . ALA A 1 91 ? -10.769 -8.983 17.555 1.00 96.38 91 ALA A CA 1
ATOM 575 C C . ALA A 1 91 ? -9.629 -9.190 16.550 1.00 96.38 91 ALA A C 1
ATOM 577 O O . ALA A 1 91 ? -9.848 -9.768 15.489 1.00 96.38 91 ALA A O 1
ATOM 578 N N . VAL A 1 92 ? -8.412 -8.769 16.905 1.00 95.12 92 VAL A N 1
ATOM 579 C CA . VAL A 1 92 ? -7.192 -8.993 16.118 1.00 95.12 92 VAL A CA 1
ATOM 580 C C . VAL A 1 92 ? -6.954 -10.489 15.910 1.00 95.12 92 VAL A C 1
ATOM 582 O O . VAL A 1 92 ? -6.866 -10.928 14.767 1.00 95.12 92 VAL A O 1
ATOM 585 N N . ALA A 1 93 ? -6.982 -11.290 16.980 1.00 95.75 93 ALA A N 1
ATOM 586 C CA . ALA A 1 93 ? -6.804 -12.738 16.871 1.00 95.75 93 ALA A CA 1
ATOM 587 C C . ALA A 1 93 ? -7.861 -13.400 15.964 1.00 95.75 93 ALA A C 1
ATOM 589 O O . ALA A 1 93 ? -7.543 -14.276 15.161 1.00 95.75 93 ALA A O 1
ATOM 590 N N . LEU A 1 94 ? -9.122 -12.961 16.044 1.00 95.94 94 LEU A N 1
ATOM 591 C CA . LEU A 1 94 ? -10.196 -13.464 15.179 1.00 95.94 94 LEU A CA 1
ATOM 592 C C . LEU A 1 94 ? -10.037 -13.026 13.720 1.00 95.94 94 LEU A C 1
ATOM 594 O O . LEU A 1 94 ? -10.281 -13.827 12.818 1.00 95.94 94 LEU A O 1
ATOM 598 N N . ARG A 1 95 ? -9.618 -11.778 13.476 1.00 94.38 95 ARG A N 1
ATOM 599 C CA . ARG A 1 95 ? -9.320 -11.259 12.132 1.00 94.38 95 ARG A CA 1
ATOM 600 C C . ARG A 1 95 ? -8.211 -12.082 11.484 1.00 94.38 95 ARG A C 1
ATOM 602 O O . ARG A 1 95 ? -8.331 -12.435 10.311 1.00 94.38 95 ARG A O 1
ATOM 609 N N . ASP A 1 96 ? -7.168 -12.395 12.243 1.00 90.25 96 ASP A N 1
ATOM 610 C CA . ASP A 1 96 ? -6.013 -13.159 11.768 1.00 90.25 96 ASP A CA 1
ATOM 611 C C . ASP A 1 96 ? -6.373 -14.634 11.542 1.00 90.25 96 ASP A C 1
ATOM 613 O O . ASP A 1 96 ? -5.895 -15.248 10.594 1.00 90.25 96 ASP A O 1
ATOM 617 N N . ALA A 1 97 ? -7.331 -15.164 12.310 1.00 92.56 97 ALA A N 1
ATOM 618 C CA . ALA A 1 97 ? -7.961 -16.462 12.062 1.00 92.56 97 ALA A CA 1
ATOM 619 C C . ALA A 1 97 ? -9.002 -16.455 10.916 1.00 92.56 97 ALA A C 1
ATOM 621 O O . ALA A 1 97 ? -9.673 -17.462 10.692 1.00 92.56 97 ALA A O 1
ATOM 622 N N . GLY A 1 98 ? -9.199 -15.329 10.217 1.00 91.12 98 GLY A N 1
ATOM 623 C CA . GLY A 1 98 ? -10.155 -15.198 9.109 1.00 91.12 98 GLY A CA 1
ATOM 624 C C . GLY A 1 98 ? -11.629 -15.095 9.525 1.00 91.12 98 GLY A C 1
ATOM 625 O O . GLY A 1 98 ? -12.508 -15.010 8.668 1.00 91.12 98 GLY A O 1
ATOM 626 N N . LYS A 1 99 ? -11.931 -15.039 10.826 1.00 95.62 99 LYS A N 1
ATOM 627 C CA . LYS A 1 99 ? -13.291 -14.902 11.373 1.00 95.62 99 LYS A CA 1
ATOM 628 C C . LYS A 1 99 ? -13.744 -13.441 11.355 1.00 95.62 99 LYS A C 1
ATOM 630 O O . LYS A 1 99 ? -13.948 -12.812 12.394 1.00 95.62 99 LYS A O 1
ATOM 635 N N . LEU A 1 100 ? -13.877 -12.889 10.149 1.00 94.50 100 LEU A N 1
ATOM 636 C CA . LEU A 1 100 ? -14.069 -11.455 9.916 1.00 94.50 100 LEU A CA 1
ATOM 637 C C . LEU A 1 100 ? -15.334 -10.890 10.581 1.00 94.50 100 LEU A C 1
ATOM 639 O O . LEU A 1 100 ? -15.287 -9.799 11.141 1.00 94.50 100 LEU A O 1
ATOM 643 N N . ASP A 1 101 ? -16.448 -11.622 10.579 1.00 95.06 101 ASP A N 1
ATOM 644 C CA . ASP A 1 101 ? -17.698 -11.151 11.197 1.00 95.06 101 ASP A CA 1
ATOM 645 C C . ASP A 1 101 ? -17.629 -11.098 12.727 1.00 95.06 101 ASP A C 1
ATOM 647 O O . ASP A 1 101 ? -18.163 -10.182 13.357 1.00 95.06 101 ASP A O 1
ATOM 651 N N . GLU A 1 102 ? -16.959 -12.070 13.347 1.00 96.00 102 GLU A N 1
ATOM 652 C CA . GLU A 1 102 ? -16.720 -12.073 14.791 1.00 96.00 102 GLU A CA 1
ATOM 653 C C . GLU A 1 102 ? -15.744 -10.957 15.180 1.00 96.00 102 GLU A C 1
ATOM 655 O O . GLU A 1 102 ? -16.018 -10.202 16.114 1.00 96.00 102 GLU A O 1
ATOM 660 N N . ALA A 1 103 ? -14.659 -10.797 14.417 1.00 97.12 103 ALA A N 1
ATOM 661 C CA . ALA A 1 103 ? -13.694 -9.721 14.606 1.00 97.12 103 ALA A CA 1
ATOM 662 C C . ALA A 1 103 ? -14.355 -8.341 14.504 1.00 97.12 103 ALA A C 1
ATOM 664 O O . ALA A 1 103 ? -14.176 -7.503 15.386 1.00 97.12 103 ALA A O 1
ATOM 665 N N . LEU A 1 104 ? -15.175 -8.116 13.469 1.00 96.69 104 LEU A N 1
ATOM 666 C CA . LEU A 1 104 ? -15.868 -6.846 13.273 1.00 96.69 104 LEU A CA 1
ATOM 667 C C . LEU A 1 104 ? -16.790 -6.523 14.449 1.00 96.69 104 LEU A C 1
ATOM 669 O O . LEU A 1 104 ? -16.765 -5.400 14.945 1.00 96.69 104 LEU A O 1
ATOM 673 N N . ARG A 1 105 ? -17.565 -7.501 14.938 1.00 96.12 105 ARG A N 1
ATOM 674 C CA . ARG A 1 105 ? -18.426 -7.305 16.115 1.00 96.12 105 ARG A CA 1
ATOM 675 C C . ARG A 1 105 ? -17.629 -6.862 17.339 1.00 96.12 105 ARG A C 1
ATOM 677 O O . ARG A 1 105 ? -18.075 -5.967 18.052 1.00 96.12 105 ARG A O 1
ATOM 684 N N . LEU A 1 106 ? -16.458 -7.449 17.577 1.00 96.69 106 LEU A N 1
ATOM 685 C CA . LEU A 1 106 ? -15.613 -7.064 18.707 1.00 96.69 106 LEU A CA 1
ATOM 686 C C . LEU A 1 106 ? -14.950 -5.698 18.519 1.00 96.69 106 LEU A C 1
ATOM 688 O O . LEU A 1 106 ? -14.899 -4.936 19.482 1.00 96.69 106 LEU A O 1
ATOM 692 N N . PHE A 1 107 ? -14.509 -5.346 17.307 1.00 96.88 107 PHE A N 1
ATOM 693 C CA . PHE A 1 107 ? -14.025 -3.991 17.029 1.00 96.88 107 PHE A CA 1
ATOM 694 C C . PHE A 1 107 ? -15.123 -2.948 17.246 1.00 96.88 107 PHE A C 1
ATOM 696 O O . PHE A 1 107 ? -14.874 -1.922 17.867 1.00 96.88 107 PHE A O 1
ATOM 703 N N . ILE A 1 108 ? -16.353 -3.225 16.807 1.00 95.00 108 ILE A N 1
ATOM 704 C CA . ILE A 1 108 ? -17.505 -2.346 17.036 1.00 95.00 108 ILE A CA 1
ATOM 705 C C . ILE A 1 108 ? -17.783 -2.183 18.535 1.00 95.00 108 ILE A C 1
ATOM 707 O O . ILE A 1 108 ? -17.961 -1.059 18.996 1.00 95.00 108 ILE A O 1
ATOM 711 N N . GLN A 1 109 ? -17.770 -3.274 19.307 1.00 93.75 109 GLN A N 1
ATOM 712 C CA . GLN A 1 109 ? -17.912 -3.205 20.766 1.00 93.75 109 GLN A CA 1
ATOM 713 C C . GLN A 1 109 ? -16.785 -2.392 21.409 1.00 93.75 109 GLN A C 1
ATOM 715 O O . GLN A 1 109 ? -17.051 -1.586 22.293 1.00 93.75 109 GLN A O 1
ATOM 720 N N . ALA A 1 110 ? -15.541 -2.556 20.953 1.00 95.00 110 ALA A N 1
ATOM 721 C CA . ALA A 1 110 ? -14.423 -1.754 21.437 1.00 95.00 110 ALA A CA 1
ATOM 722 C C . ALA A 1 110 ? -14.628 -0.259 21.147 1.00 95.00 110 ALA A C 1
ATOM 724 O O . ALA A 1 110 ? -14.432 0.552 22.041 1.00 95.00 110 ALA A O 1
ATOM 725 N N . ILE A 1 111 ? -15.106 0.097 19.949 1.00 94.06 111 ILE A N 1
ATOM 726 C CA . ILE A 1 111 ? -15.422 1.484 19.566 1.00 94.06 111 ILE A CA 1
ATOM 727 C C . ILE A 1 111 ? -16.585 2.054 20.397 1.00 94.06 111 ILE A C 1
ATOM 729 O O . ILE A 1 111 ? -16.623 3.249 20.666 1.00 94.06 111 ILE A O 1
ATOM 733 N N . GLN A 1 112 ? -17.549 1.225 20.805 1.00 91.12 112 GLN A N 1
ATOM 734 C CA . GLN A 1 112 ? -18.644 1.649 21.688 1.00 91.12 112 GLN A CA 1
ATOM 735 C C . GLN A 1 112 ? -18.179 1.878 23.131 1.00 91.12 112 GLN A C 1
ATOM 737 O O . GLN A 1 112 ? -18.681 2.783 23.791 1.00 91.12 112 GLN A O 1
ATOM 742 N N . LEU A 1 113 ? -17.237 1.064 23.612 1.00 91.38 113 LEU A N 1
ATOM 743 C CA . LEU A 1 113 ? -16.643 1.193 24.946 1.00 91.38 113 LEU A CA 1
ATOM 744 C C . LEU A 1 113 ? -15.670 2.377 25.027 1.00 91.38 113 LEU A C 1
ATOM 746 O O . LEU A 1 113 ? -15.641 3.082 26.035 1.00 91.38 113 LEU A O 1
ATOM 750 N N . ASP A 1 114 ? -14.896 2.592 23.963 1.00 90.44 114 ASP A N 1
ATOM 751 C CA . ASP A 1 114 ? -13.970 3.707 23.804 1.00 90.44 114 ASP A CA 1
ATOM 752 C C . ASP A 1 114 ? -13.986 4.234 22.351 1.00 90.44 114 ASP A C 1
ATOM 754 O O . ASP A 1 114 ? -13.287 3.712 21.471 1.00 90.44 114 ASP A O 1
ATOM 758 N N . PRO A 1 115 ? -14.750 5.310 22.080 1.00 90.00 115 PRO A N 1
ATOM 759 C CA . PRO A 1 115 ? -14.829 5.924 20.752 1.00 90.00 115 PRO A CA 1
ATOM 760 C C . PRO A 1 115 ? -13.523 6.562 20.261 1.00 90.00 115 PRO A C 1
ATOM 762 O O . PRO A 1 115 ? -13.410 6.838 19.056 1.00 90.00 115 PRO A O 1
ATOM 765 N N . THR A 1 116 ? -12.569 6.794 21.173 1.00 89.75 116 THR A N 1
ATOM 766 C CA . THR A 1 116 ? -11.270 7.440 20.930 1.00 89.75 116 THR A CA 1
ATOM 767 C C . THR A 1 116 ? -10.146 6.443 20.642 1.00 89.75 116 THR A C 1
ATOM 769 O O . THR A 1 116 ? -9.048 6.835 20.245 1.00 89.75 116 THR A O 1
ATOM 772 N N . GLN A 1 117 ? -10.423 5.140 20.741 1.00 89.56 117 GLN A N 1
ATOM 773 C CA . GLN A 1 117 ? -9.442 4.095 20.476 1.00 89.56 117 GLN A CA 1
ATOM 774 C C . GLN A 1 117 ? -9.162 3.941 18.968 1.00 89.56 117 GLN A C 1
ATOM 776 O O . GLN A 1 117 ? -9.818 3.168 18.262 1.00 89.56 117 GLN A O 1
ATOM 781 N N . ALA A 1 118 ? -8.128 4.628 18.469 1.00 92.56 118 ALA A N 1
ATOM 782 C CA . ALA A 1 118 ? -7.727 4.597 17.056 1.00 92.56 118 ALA A CA 1
ATOM 783 C C . ALA A 1 118 ? -7.491 3.169 16.520 1.00 92.56 118 ALA A C 1
ATOM 785 O O . ALA A 1 118 ? -7.991 2.814 15.452 1.00 92.56 118 ALA A O 1
ATOM 786 N N . GLY A 1 119 ? -6.819 2.310 17.297 1.00 92.25 119 GLY A N 1
ATOM 787 C CA . GLY A 1 119 ? -6.545 0.918 16.919 1.00 92.25 119 GLY A CA 1
ATOM 788 C C . GLY A 1 119 ? -7.800 0.077 16.645 1.00 92.25 119 GLY A C 1
ATOM 789 O O . GLY A 1 119 ? -7.802 -0.740 15.723 1.00 92.25 119 GLY A O 1
ATOM 790 N N . ALA A 1 120 ? -8.901 0.312 17.371 1.00 94.56 120 ALA A N 1
ATOM 791 C CA . ALA A 1 120 ? -10.165 -0.383 17.128 1.00 94.56 120 ALA A CA 1
ATOM 792 C C . ALA A 1 120 ? -10.776 0.018 15.776 1.00 94.56 120 ALA A C 1
ATOM 794 O O . ALA A 1 120 ? -11.271 -0.834 15.035 1.00 94.56 120 ALA A O 1
ATOM 795 N N . ARG A 1 121 ? -10.679 1.306 15.421 1.00 95.44 121 ARG A N 1
ATOM 796 C CA . ARG A 1 121 ? -11.123 1.820 14.119 1.00 95.44 121 ARG A CA 1
ATOM 797 C C . ARG A 1 121 ? -10.253 1.310 12.976 1.00 95.44 121 ARG A C 1
ATOM 799 O O . ARG A 1 121 ? -10.797 0.859 11.974 1.00 95.44 121 ARG A O 1
ATOM 806 N N . CYS A 1 122 ? -8.931 1.280 13.143 1.00 95.56 122 CYS A N 1
ATOM 807 C CA . CYS A 1 122 ? -8.028 0.647 12.177 1.00 95.56 122 CYS A CA 1
ATOM 808 C C . CYS A 1 122 ? -8.377 -0.821 11.939 1.00 95.56 122 CYS A C 1
ATOM 810 O O . CYS A 1 122 ? -8.480 -1.252 10.792 1.00 95.56 122 CYS A O 1
ATOM 812 N N . GLY A 1 123 ? -8.598 -1.582 13.013 1.00 95.06 123 GLY A N 1
ATOM 813 C CA . GLY A 1 123 ? -8.997 -2.982 12.926 1.00 95.06 123 GLY A CA 1
ATOM 814 C C . GLY A 1 123 ? -10.321 -3.171 12.185 1.00 95.06 123 GLY A C 1
ATOM 815 O O . GLY A 1 123 ? -10.401 -3.991 11.271 1.00 95.06 123 GLY A O 1
ATOM 816 N N . ALA A 1 124 ? -11.337 -2.359 12.499 1.00 96.12 124 ALA A N 1
ATOM 817 C CA . ALA A 1 124 ? -12.602 -2.359 11.767 1.00 96.12 124 ALA A CA 1
ATOM 818 C C . ALA A 1 124 ? -12.410 -2.009 10.280 1.00 96.12 124 ALA A C 1
ATOM 820 O O . ALA A 1 124 ? -12.958 -2.696 9.419 1.00 96.12 124 ALA A O 1
ATOM 821 N N . GLY A 1 125 ? -11.598 -0.992 9.970 1.00 96.31 125 GLY A N 1
ATOM 822 C CA . GLY A 1 125 ? -11.267 -0.589 8.602 1.00 96.31 125 GLY A CA 1
ATOM 823 C C . GLY A 1 125 ? -10.630 -1.718 7.792 1.00 96.31 125 GLY A C 1
ATOM 824 O O . GLY A 1 125 ? -11.069 -2.005 6.680 1.00 96.31 125 GLY A O 1
ATOM 825 N N . GLN A 1 126 ? -9.669 -2.434 8.380 1.00 94.31 126 GLN A N 1
ATOM 826 C CA . GLN A 1 126 ? -9.032 -3.598 7.755 1.00 94.31 126 GLN A CA 1
ATOM 827 C C . GLN A 1 126 ? -10.024 -4.739 7.518 1.00 94.31 126 GLN A C 1
ATOM 829 O O . GLN A 1 126 ? -9.986 -5.385 6.472 1.00 94.31 126 GLN A O 1
ATOM 834 N N . VAL A 1 127 ? -10.934 -4.989 8.463 1.00 95.31 127 VAL A N 1
ATOM 835 C CA . VAL A 1 127 ? -11.977 -6.004 8.283 1.00 95.31 127 VAL A CA 1
ATOM 836 C C . VAL A 1 127 ? -12.943 -5.605 7.166 1.00 95.31 127 VAL A C 1
ATOM 838 O O . VAL A 1 127 ? -13.240 -6.432 6.307 1.00 95.31 127 VAL A O 1
ATOM 841 N N . TYR A 1 128 ? -13.390 -4.348 7.110 1.00 95.25 128 TYR A N 1
ATOM 842 C CA . TYR A 1 128 ? -14.224 -3.856 6.009 1.00 95.25 128 TYR A CA 1
ATOM 843 C C . TYR A 1 128 ? -13.514 -3.955 4.656 1.00 95.25 128 TYR A C 1
ATOM 845 O O . TYR A 1 128 ? -14.122 -4.412 3.686 1.00 95.25 128 TYR A O 1
ATOM 853 N N . GLN A 1 129 ? -12.224 -3.616 4.600 1.00 92.88 129 GLN A N 1
ATOM 854 C CA . GLN A 1 129 ? -11.399 -3.780 3.404 1.00 92.88 129 GLN A CA 1
ATOM 855 C C . GLN A 1 129 ? -11.341 -5.254 2.973 1.00 92.88 129 GLN A C 1
ATOM 857 O O . GLN A 1 129 ? -11.625 -5.559 1.817 1.00 92.88 129 GLN A O 1
ATOM 862 N N . ARG A 1 130 ? -11.086 -6.186 3.905 1.00 91.56 130 ARG A N 1
ATOM 863 C CA . ARG A 1 130 ? -11.086 -7.638 3.634 1.00 91.56 130 ARG A CA 1
ATOM 864 C C . ARG A 1 130 ? -12.448 -8.191 3.212 1.00 91.56 130 ARG A C 1
ATOM 866 O O . ARG A 1 130 ? -12.503 -9.220 2.553 1.00 91.56 130 ARG A O 1
ATOM 873 N N . LYS A 1 131 ? -13.543 -7.521 3.567 1.00 91.94 131 LYS A N 1
ATOM 874 C CA . LYS A 1 131 ? -14.904 -7.877 3.136 1.00 91.94 131 LYS A CA 1
ATOM 875 C C . LYS A 1 131 ? -15.314 -7.228 1.808 1.00 91.94 131 LYS A C 1
ATOM 877 O O . LYS A 1 131 ? -16.450 -7.418 1.385 1.00 91.94 131 LYS A O 1
ATOM 882 N N . GLY A 1 132 ? -14.437 -6.453 1.162 1.00 91.12 132 GLY A N 1
ATOM 883 C CA . GLY A 1 132 ? -14.759 -5.749 -0.083 1.00 91.12 132 GLY A CA 1
ATOM 884 C C . GLY A 1 132 ? -15.727 -4.577 0.109 1.00 91.12 132 GLY A C 1
ATOM 885 O O . GLY A 1 132 ? -16.470 -4.231 -0.805 1.00 91.12 132 GLY A O 1
ATOM 886 N N . LEU A 1 133 ? -15.740 -3.967 1.299 1.00 94.12 133 LEU A N 1
ATOM 887 C CA . LEU A 1 133 ? -16.597 -2.832 1.647 1.00 94.12 133 LEU A CA 1
ATOM 888 C C . LEU A 1 133 ? -15.744 -1.550 1.773 1.00 94.12 133 LEU A C 1
ATOM 890 O O . LEU A 1 133 ? -15.422 -1.132 2.887 1.00 94.12 133 LEU A O 1
ATOM 894 N N . PRO A 1 134 ? -15.357 -0.901 0.655 1.00 93.19 134 PRO A N 1
ATOM 895 C CA . PRO A 1 134 ? -14.373 0.185 0.669 1.00 93.19 134 PRO A CA 1
ATOM 896 C C . PRO A 1 134 ? -14.877 1.462 1.347 1.00 93.19 134 PRO A C 1
ATOM 898 O O . PRO A 1 134 ? -14.112 2.110 2.050 1.00 93.19 134 PRO A O 1
ATOM 901 N N . LYS A 1 135 ? -16.160 1.816 1.194 1.00 95.31 135 LYS A N 1
ATOM 902 C CA . LYS A 1 135 ? -16.735 3.022 1.818 1.00 95.31 135 LYS A CA 1
ATOM 903 C C . LYS A 1 135 ? -16.621 3.010 3.352 1.00 95.31 135 LYS A C 1
ATOM 905 O O . LYS A 1 135 ? -15.968 3.904 3.886 1.00 95.31 135 LYS A O 1
ATOM 910 N N . PRO A 1 136 ? -17.149 1.995 4.071 1.00 95.19 136 PRO A N 1
ATOM 911 C CA . PRO A 1 136 ? -16.987 1.945 5.522 1.00 95.19 136 PRO A CA 1
ATOM 912 C C . PRO A 1 136 ? -15.524 1.742 5.941 1.00 95.19 136 PRO A C 1
ATOM 914 O O . PRO A 1 136 ? -15.137 2.210 7.009 1.00 95.19 136 PRO A O 1
ATOM 917 N N . ALA A 1 137 ? -14.682 1.105 5.114 1.00 96.31 137 ALA A N 1
ATOM 918 C CA . ALA A 1 137 ? -13.247 1.021 5.388 1.00 96.31 137 ALA A CA 1
ATOM 919 C C . ALA A 1 137 ? -12.589 2.413 5.413 1.00 96.31 137 ALA A C 1
ATOM 921 O O . ALA A 1 137 ? -11.921 2.745 6.392 1.00 96.31 137 ALA A O 1
ATOM 922 N N . ILE A 1 138 ? -12.830 3.241 4.387 1.00 96.88 138 ILE A N 1
ATOM 923 C CA . ILE A 1 138 ? -12.326 4.622 4.308 1.00 96.88 138 ILE A CA 1
ATOM 924 C C . ILE A 1 138 ? -12.788 5.426 5.525 1.00 96.88 138 ILE A C 1
ATOM 926 O O . ILE A 1 138 ? -11.962 6.066 6.170 1.00 96.88 138 ILE A O 1
ATOM 930 N N . GLU A 1 139 ? -14.072 5.356 5.888 1.00 95.50 139 GLU A N 1
ATOM 931 C CA . GLU A 1 139 ? -14.609 6.075 7.053 1.00 95.50 139 GLU A CA 1
ATOM 932 C C . GLU A 1 139 ? -13.880 5.706 8.352 1.00 95.50 139 GLU A C 1
ATOM 934 O O . GLU A 1 139 ? -13.494 6.588 9.124 1.00 95.50 139 GLU A O 1
ATOM 939 N N . GLN A 1 140 ? -13.651 4.409 8.593 1.00 96.12 140 GLN A N 1
ATOM 940 C CA . GLN A 1 140 ? -12.963 3.969 9.806 1.00 96.12 140 GLN A CA 1
ATOM 941 C C . GLN A 1 140 ? -11.482 4.348 9.810 1.00 96.12 140 GLN A C 1
ATOM 943 O O . GLN A 1 140 ? -10.986 4.801 10.842 1.00 96.12 140 GLN A O 1
ATOM 948 N N . PHE A 1 141 ? -10.781 4.237 8.679 1.00 97.56 141 PHE A N 1
ATOM 949 C CA . PHE A 1 141 ? -9.386 4.670 8.598 1.00 97.56 141 PHE A CA 1
ATOM 950 C C . PHE A 1 141 ? -9.240 6.188 8.740 1.00 97.56 141 PHE A C 1
ATOM 952 O O . PHE A 1 141 ? -8.361 6.640 9.468 1.00 97.56 141 PHE A O 1
ATOM 959 N N . GLN A 1 142 ? -10.130 6.983 8.136 1.00 97.31 142 GLN A N 1
ATOM 960 C CA . GLN A 1 142 ? -10.152 8.439 8.309 1.00 97.31 142 GLN A CA 1
ATOM 961 C C . GLN A 1 142 ? -10.399 8.834 9.766 1.00 97.31 142 GLN A C 1
ATOM 963 O O . GLN A 1 142 ? -9.778 9.765 10.275 1.00 97.31 142 GLN A O 1
ATOM 968 N N . ALA A 1 143 ? -11.308 8.142 10.452 1.00 95.31 143 ALA A N 1
ATOM 969 C CA . ALA A 1 143 ? -11.536 8.367 11.872 1.00 95.31 143 ALA A CA 1
ATOM 970 C C . ALA A 1 143 ? -10.320 7.950 12.718 1.00 95.31 143 ALA A C 1
ATOM 972 O O . ALA A 1 143 ? -9.986 8.644 13.674 1.00 95.31 143 ALA A O 1
ATOM 973 N N . ALA A 1 144 ? -9.630 6.868 12.351 1.00 96.25 144 ALA A N 1
ATOM 974 C CA . ALA A 1 144 ? -8.427 6.428 13.045 1.00 96.25 144 ALA A CA 1
ATOM 975 C C . ALA A 1 144 ? -7.276 7.436 12.926 1.00 96.25 144 ALA A C 1
ATOM 977 O O . ALA A 1 144 ? -6.727 7.821 13.950 1.00 96.25 144 ALA A O 1
ATOM 978 N N . VAL A 1 145 ? -6.968 7.936 11.722 1.00 96.56 145 VAL A N 1
ATOM 979 C CA . VAL A 1 145 ? -5.874 8.912 11.529 1.00 96.56 145 VAL A CA 1
ATOM 980 C C . VAL A 1 145 ? -6.165 10.283 12.144 1.00 96.56 145 VAL A C 1
ATOM 982 O O . VAL A 1 145 ? -5.242 11.036 12.435 1.00 96.56 145 VAL A O 1
ATOM 985 N N . LYS A 1 146 ? -7.444 10.625 12.356 1.00 95.88 146 LYS A N 1
ATOM 986 C CA . LYS A 1 146 ? -7.841 11.828 13.109 1.00 95.88 146 LYS A CA 1
ATOM 987 C C . LYS A 1 146 ? -7.577 11.684 14.608 1.00 95.88 146 LYS A C 1
ATOM 989 O O . LYS A 1 146 ? -7.250 12.675 15.249 1.00 95.88 146 LYS A O 1
ATOM 994 N N . LEU A 1 147 ? -7.762 10.481 15.152 1.00 94.38 147 LEU A N 1
ATOM 995 C CA . LEU A 1 147 ? -7.528 10.174 16.566 1.00 94.38 147 LEU A CA 1
ATOM 996 C C . LEU A 1 147 ? -6.040 9.977 16.858 1.00 94.38 147 LEU A C 1
ATOM 998 O O . LEU A 1 147 ? -5.523 10.529 17.823 1.00 94.38 147 LEU A O 1
ATOM 1002 N N . ASP A 1 148 ? -5.361 9.215 16.005 1.00 94.25 148 ASP A N 1
ATOM 1003 C CA . ASP A 1 148 ? -3.927 8.985 16.074 1.00 94.25 148 ASP A CA 1
ATOM 1004 C C . ASP A 1 148 ? -3.285 9.143 14.685 1.00 94.25 148 ASP A C 1
ATOM 1006 O O . ASP A 1 148 ? -3.240 8.196 13.891 1.00 94.25 148 ASP A O 1
ATOM 1010 N N . PRO A 1 149 ? -2.733 10.330 14.381 1.00 94.88 149 PRO A N 1
ATOM 1011 C CA . PRO A 1 149 ? -2.014 10.566 13.135 1.00 94.88 149 PRO A CA 1
ATOM 1012 C C . PRO A 1 149 ? -0.750 9.711 12.969 1.00 94.88 149 PRO A C 1
ATOM 1014 O O . PRO A 1 149 ? -0.207 9.675 11.864 1.00 94.88 149 PRO A O 1
ATOM 1017 N N . LYS A 1 150 ? -0.259 9.047 14.028 1.00 94.81 150 LYS A N 1
ATOM 1018 C CA . LYS A 1 150 ? 0.947 8.202 13.998 1.00 94.81 150 LYS A CA 1
ATOM 1019 C C . LYS A 1 150 ? 0.673 6.773 13.537 1.00 94.81 150 LYS A C 1
ATOM 1021 O O . LYS A 1 150 ? 1.622 6.040 13.248 1.00 94.81 150 LYS A O 1
ATOM 1026 N N . GLU A 1 151 ? -0.592 6.386 13.402 1.00 92.56 151 GLU A N 1
ATOM 1027 C CA . GLU A 1 151 ? -0.979 5.076 12.889 1.00 92.56 151 GLU A CA 1
ATOM 1028 C C . GLU A 1 151 ? -0.792 5.005 11.364 1.00 92.56 151 GLU A C 1
ATOM 1030 O O . GLU A 1 151 ? -1.709 5.166 10.556 1.00 92.56 151 GLU A O 1
ATOM 1035 N N . TRP A 1 152 ? 0.458 4.792 10.955 1.00 94.06 152 TRP A N 1
ATOM 1036 C CA . TRP A 1 152 ? 0.883 4.865 9.559 1.00 94.06 152 TRP A CA 1
ATOM 1037 C C . TRP A 1 152 ? 0.230 3.821 8.650 1.00 94.06 152 TRP A C 1
ATOM 1039 O O . TRP A 1 152 ? 0.061 4.074 7.455 1.00 94.06 152 TRP A O 1
ATOM 1049 N N . ARG A 1 153 ? -0.192 2.669 9.195 1.00 92.00 153 ARG A N 1
ATOM 1050 C CA . ARG A 1 153 ? -0.886 1.642 8.405 1.00 92.00 153 ARG A CA 1
ATOM 1051 C C . ARG A 1 153 ? -2.257 2.123 7.939 1.00 92.00 153 ARG A C 1
ATOM 1053 O O . ARG A 1 153 ? -2.691 1.731 6.859 1.00 92.00 153 ARG A O 1
ATOM 1060 N N . ALA A 1 154 ? -2.918 2.995 8.704 1.00 95.44 154 ALA A N 1
ATOM 1061 C CA . ALA A 1 154 ? -4.180 3.600 8.289 1.00 95.44 154 ALA A CA 1
ATOM 1062 C C . ALA A 1 154 ? -3.984 4.568 7.116 1.00 95.44 154 ALA A C 1
ATOM 1064 O O . ALA A 1 154 ? -4.753 4.521 6.158 1.00 95.44 154 ALA A O 1
ATOM 1065 N N . TRP A 1 155 ? -2.918 5.376 7.134 1.00 97.75 155 TRP A N 1
ATOM 1066 C CA . TRP A 1 155 ? -2.558 6.222 5.993 1.00 97.75 155 TRP A CA 1
ATOM 1067 C C . TRP A 1 155 ? -2.267 5.391 4.736 1.00 97.75 155 TRP A C 1
ATOM 1069 O O . TRP A 1 155 ? -2.811 5.679 3.673 1.00 97.75 155 TRP A O 1
ATOM 1079 N N . ALA 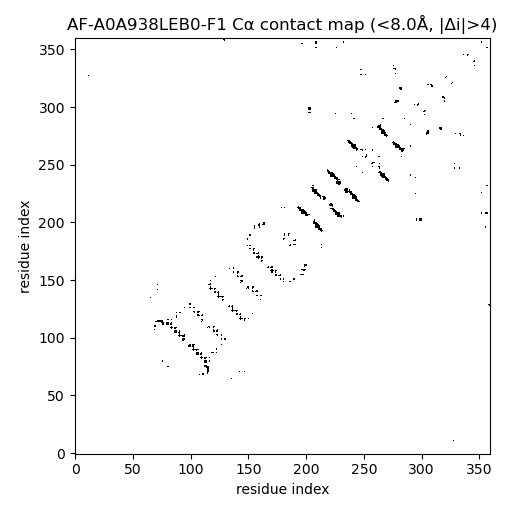A 1 156 ? -1.478 4.317 4.854 1.00 96.31 156 ALA A N 1
ATOM 1080 C CA . ALA A 1 156 ? -1.193 3.418 3.732 1.00 96.31 156 ALA A CA 1
ATOM 1081 C C . ALA A 1 156 ? -2.465 2.753 3.166 1.00 96.31 156 ALA A C 1
ATOM 1083 O O . ALA A 1 156 ? -2.626 2.658 1.949 1.00 96.31 156 ALA A O 1
ATOM 1084 N N . ALA A 1 157 ? -3.397 2.335 4.030 1.00 96.50 157 ALA A N 1
ATOM 1085 C CA . ALA A 1 157 ? -4.674 1.766 3.604 1.00 96.50 157 ALA A CA 1
ATOM 1086 C C . ALA A 1 157 ? -5.575 2.797 2.901 1.00 96.50 157 ALA A C 1
ATOM 1088 O O . ALA A 1 157 ? -6.190 2.471 1.885 1.00 96.50 157 ALA A O 1
ATOM 1089 N N . LEU A 1 158 ? -5.618 4.046 3.384 1.00 98.12 158 LEU A N 1
ATOM 1090 C CA . LEU A 1 158 ? -6.343 5.136 2.718 1.00 98.12 158 LEU A CA 1
ATOM 1091 C C . LEU A 1 158 ? -5.806 5.386 1.311 1.00 98.12 158 LEU A C 1
ATOM 1093 O O . LEU A 1 158 ? -6.589 5.415 0.369 1.00 98.12 158 LEU A O 1
ATOM 1097 N N . VAL A 1 159 ? -4.483 5.444 1.147 1.00 98.19 159 VAL A N 1
ATOM 1098 C CA . VAL A 1 159 ? -3.844 5.608 -0.168 1.00 98.19 159 VAL A CA 1
ATOM 1099 C C . VAL A 1 159 ? -4.314 4.538 -1.163 1.00 98.19 159 VAL A C 1
ATOM 1101 O O . VAL A 1 159 ? -4.656 4.860 -2.301 1.00 98.19 159 VAL A O 1
ATOM 1104 N N . GLN A 1 160 ? -4.383 3.272 -0.742 1.00 96.44 160 GLN A N 1
ATOM 1105 C CA . GLN A 1 160 ? -4.866 2.175 -1.591 1.00 96.44 160 GLN A CA 1
ATOM 1106 C C . GLN A 1 160 ? -6.361 2.309 -1.909 1.00 96.44 160 GLN A C 1
ATOM 1108 O O . GLN A 1 160 ? -6.778 2.145 -3.055 1.00 96.44 160 GLN A O 1
ATOM 1113 N N . LEU A 1 161 ? -7.179 2.606 -0.898 1.00 96.81 161 LEU A N 1
ATOM 1114 C CA . LEU A 1 161 ? -8.630 2.696 -1.049 1.00 96.81 161 LEU A CA 1
ATOM 1115 C C . LEU A 1 161 ? -9.041 3.886 -1.921 1.00 96.81 161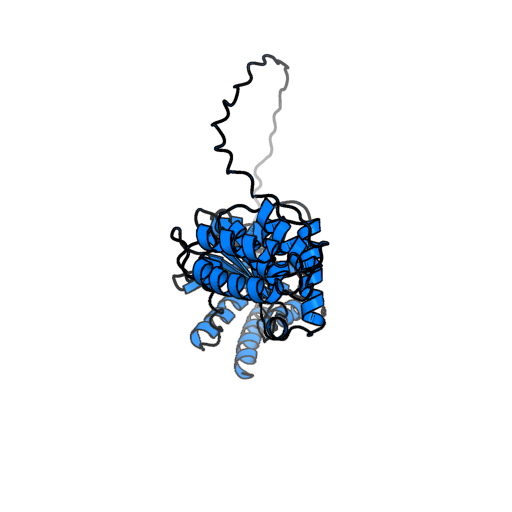 LEU A C 1
ATOM 1117 O O . LEU A 1 161 ? -9.911 3.732 -2.776 1.00 96.81 161 LEU A O 1
ATOM 1121 N N . GLN A 1 162 ? -8.388 5.039 -1.771 1.00 97.81 162 GLN A N 1
ATOM 1122 C CA . GLN A 1 162 ? -8.645 6.211 -2.607 1.00 97.81 162 GLN A CA 1
ATOM 1123 C C . GLN A 1 162 ? -8.120 6.032 -4.033 1.00 97.81 162 GLN A C 1
ATOM 1125 O O . GLN A 1 162 ? -8.777 6.457 -4.983 1.00 97.81 162 GLN A O 1
ATOM 1130 N N . GLN A 1 163 ? -6.991 5.331 -4.216 1.00 96.62 163 GLN A N 1
ATOM 1131 C CA . GLN A 1 163 ? -6.534 4.915 -5.546 1.00 96.62 163 GLN A CA 1
ATOM 1132 C C . GLN A 1 163 ? -7.586 4.045 -6.247 1.00 96.62 163 GLN A C 1
ATOM 1134 O O . GLN A 1 163 ? -7.887 4.282 -7.417 1.00 96.62 163 GLN A O 1
ATOM 1139 N N . ALA A 1 164 ? -8.163 3.068 -5.542 1.00 94.44 164 ALA A N 1
ATOM 1140 C CA . ALA A 1 164 ? -9.216 2.207 -6.076 1.00 94.44 164 ALA A CA 1
ATOM 1141 C C . ALA A 1 164 ? -10.534 2.965 -6.327 1.00 94.44 164 ALA A C 1
ATOM 1143 O O . ALA A 1 164 ? -11.239 2.665 -7.289 1.00 94.44 164 ALA A O 1
ATOM 1144 N N . ALA A 1 165 ? -10.851 3.962 -5.495 1.00 95.31 165 ALA A N 1
ATOM 1145 C CA . ALA A 1 165 ? -12.015 4.831 -5.666 1.00 95.31 165 ALA A CA 1
ATOM 1146 C C . ALA A 1 165 ? -11.854 5.853 -6.808 1.00 95.31 165 ALA A C 1
ATOM 1148 O O . ALA A 1 165 ? -12.845 6.426 -7.258 1.00 95.31 165 ALA A O 1
ATOM 1149 N N . GLY A 1 166 ? -10.624 6.089 -7.276 1.00 95.50 166 GLY A N 1
ATOM 1150 C CA . GLY A 1 166 ? -10.314 7.121 -8.263 1.00 95.50 166 GLY A CA 1
ATOM 1151 C C . GLY A 1 166 ? -10.268 8.542 -7.689 1.00 95.50 166 GLY A C 1
ATOM 1152 O O . GLY A 1 166 ? -10.173 9.496 -8.461 1.00 95.50 166 GLY A O 1
ATOM 1153 N N . ASP A 1 167 ? -10.299 8.707 -6.362 1.00 97.00 167 ASP A N 1
ATOM 1154 C CA . ASP A 1 167 ? -10.122 10.008 -5.708 1.00 97.00 167 ASP A CA 1
ATOM 1155 C C . ASP A 1 167 ? -8.628 10.341 -5.604 1.00 97.00 167 ASP A C 1
ATOM 1157 O O . ASP A 1 167 ? -7.966 10.160 -4.580 1.00 97.00 167 ASP A O 1
ATOM 1161 N N . VAL A 1 168 ? -8.087 10.814 -6.726 1.00 95.12 168 VAL A N 1
ATOM 1162 C CA . VAL A 1 168 ? -6.675 11.186 -6.880 1.00 95.12 168 VAL A CA 1
ATOM 1163 C C . VAL A 1 168 ? -6.251 12.243 -5.856 1.00 95.12 168 VAL A C 1
ATOM 1165 O O . VAL A 1 168 ? -5.147 12.179 -5.319 1.00 95.12 168 VAL A O 1
ATOM 1168 N N . LYS A 1 169 ? -7.134 13.199 -5.547 1.00 96.88 169 LYS A N 1
ATOM 1169 C CA . LYS A 1 169 ? -6.819 14.310 -4.645 1.00 96.88 169 LYS A CA 1
ATOM 1170 C C . LYS A 1 169 ? -6.701 13.840 -3.199 1.00 96.88 169 LYS A C 1
ATOM 1172 O O . LYS A 1 169 ? -5.742 14.219 -2.522 1.00 96.88 169 LYS A O 1
ATOM 1177 N N . ALA A 1 170 ? -7.662 13.046 -2.726 1.00 97.50 170 ALA A N 1
ATOM 1178 C CA . ALA A 1 170 ? -7.598 12.461 -1.393 1.00 97.50 170 ALA A CA 1
ATOM 1179 C C . ALA A 1 170 ? -6.350 11.579 -1.269 1.00 97.50 170 ALA A C 1
ATOM 1181 O O . ALA A 1 170 ? -5.493 11.865 -0.431 1.00 97.50 170 ALA A O 1
ATOM 1182 N N . ARG A 1 171 ? -6.172 10.646 -2.217 1.00 97.69 171 ARG A N 1
ATOM 1183 C CA . ARG A 1 171 ? -5.022 9.735 -2.294 1.00 97.69 171 ARG A CA 1
ATOM 1184 C C . ARG A 1 171 ? -3.687 10.456 -2.133 1.00 97.69 171 ARG A C 1
ATOM 1186 O O . ARG A 1 171 ? -2.838 10.029 -1.351 1.00 97.69 171 ARG A O 1
ATOM 1193 N N . ASP A 1 172 ? -3.473 11.521 -2.903 1.00 97.12 172 ASP A N 1
ATOM 1194 C CA . ASP A 1 172 ? -2.199 12.243 -2.898 1.00 97.12 172 ASP A CA 1
ATOM 1195 C C . ASP A 1 172 ? -1.994 13.014 -1.588 1.00 97.12 172 ASP A C 1
ATOM 1197 O O . ASP A 1 172 ? -0.866 13.106 -1.099 1.00 97.12 172 ASP A O 1
ATOM 1201 N N . THR A 1 173 ? -3.081 13.484 -0.969 1.00 98.06 173 THR A N 1
ATOM 1202 C CA . THR A 1 173 ? -3.057 14.112 0.359 1.00 98.06 173 THR A CA 1
ATOM 1203 C C . THR A 1 173 ? -2.651 13.105 1.439 1.00 98.06 173 THR A C 1
ATOM 1205 O O . THR A 1 173 ? -1.758 13.387 2.239 1.00 98.06 173 THR A O 1
ATOM 1208 N N . GLU A 1 174 ? -3.249 11.911 1.457 1.00 98.00 174 GLU A N 1
ATOM 1209 C CA . GLU A 1 174 ? -2.923 10.881 2.453 1.00 98.00 174 GLU A CA 1
ATOM 1210 C C . GLU A 1 174 ? -1.525 10.293 2.232 1.00 98.00 174 GLU A C 1
ATOM 1212 O O . GLU A 1 174 ? -0.798 10.041 3.195 1.00 98.00 174 GLU A O 1
ATOM 1217 N N . ARG A 1 175 ? -1.100 10.144 0.971 1.00 97.69 175 ARG A N 1
ATOM 1218 C CA . ARG A 1 175 ? 0.274 9.748 0.641 1.00 97.69 175 ARG A CA 1
ATOM 1219 C C . ARG A 1 175 ? 1.271 10.786 1.142 1.00 97.69 175 ARG A C 1
ATOM 1221 O O . ARG A 1 175 ? 2.267 10.417 1.757 1.00 97.69 175 ARG A O 1
ATOM 1228 N N . ALA A 1 176 ? 1.014 12.075 0.922 1.00 97.44 176 ALA A N 1
ATOM 1229 C CA . ALA A 1 176 ? 1.882 13.137 1.422 1.00 97.44 176 ALA A CA 1
ATOM 1230 C C . ALA A 1 176 ? 1.988 13.119 2.957 1.00 97.44 176 ALA A C 1
ATOM 1232 O O . ALA A 1 176 ? 3.088 13.277 3.487 1.00 97.44 176 ALA A O 1
ATOM 1233 N N . ALA A 1 177 ? 0.881 12.859 3.664 1.00 97.56 177 ALA A N 1
ATOM 1234 C CA . ALA A 1 177 ? 0.874 12.705 5.118 1.00 97.56 177 ALA A CA 1
ATOM 1235 C C . ALA A 1 177 ? 1.710 11.498 5.584 1.00 97.56 177 ALA A C 1
ATOM 1237 O O . ALA A 1 177 ? 2.508 11.629 6.513 1.00 97.56 177 ALA A O 1
ATOM 1238 N N . LEU A 1 178 ? 1.599 10.349 4.906 1.00 97.56 178 LEU A N 1
ATOM 1239 C CA . LEU A 1 178 ? 2.414 9.165 5.197 1.00 97.56 178 LEU A CA 1
ATOM 1240 C C . LEU A 1 178 ? 3.916 9.445 5.025 1.00 97.56 178 LEU A C 1
ATOM 1242 O O . LEU A 1 178 ? 4.722 9.082 5.883 1.00 97.56 178 LEU A O 1
ATOM 1246 N N . LEU A 1 179 ? 4.297 10.111 3.931 1.00 95.69 179 LEU A N 1
ATOM 1247 C CA . LEU A 1 179 ? 5.693 10.464 3.656 1.00 95.69 179 LEU A CA 1
ATOM 1248 C C . LEU A 1 179 ? 6.233 11.508 4.645 1.00 95.69 179 LEU A C 1
ATOM 1250 O O . LEU A 1 179 ? 7.388 11.421 5.063 1.00 95.69 179 LEU A O 1
ATOM 1254 N N . ASP A 1 180 ? 5.414 12.480 5.054 1.00 96.06 180 ASP A N 1
ATOM 1255 C CA . ASP A 1 180 ? 5.778 13.442 6.098 1.00 96.06 180 ASP A CA 1
ATOM 1256 C C . ASP A 1 180 ? 5.999 12.752 7.451 1.00 96.06 180 ASP A C 1
ATOM 1258 O O . ASP A 1 180 ? 7.024 12.976 8.096 1.00 96.06 180 ASP A O 1
ATOM 1262 N N . LEU A 1 181 ? 5.099 11.845 7.845 1.00 96.12 181 LEU A N 1
ATOM 1263 C CA . LEU A 1 181 ? 5.243 11.051 9.066 1.00 96.12 181 LEU A CA 1
ATOM 1264 C C . LEU A 1 181 ? 6.530 10.209 9.043 1.00 96.12 181 LEU A C 1
ATOM 1266 O O . LEU A 1 181 ? 7.266 10.169 10.032 1.00 96.12 181 LEU A O 1
ATOM 1270 N N . ARG A 1 182 ? 6.842 9.587 7.897 1.00 94.94 182 ARG A N 1
ATOM 1271 C CA . ARG A 1 182 ? 8.082 8.823 7.687 1.00 94.94 182 ARG A CA 1
ATOM 1272 C C . ARG A 1 182 ? 9.321 9.695 7.850 1.00 94.94 182 ARG A C 1
ATOM 1274 O O . ARG A 1 182 ? 10.267 9.278 8.519 1.00 94.94 182 ARG A O 1
ATOM 1281 N N . ARG A 1 183 ? 9.312 10.887 7.247 1.00 94.25 183 ARG A N 1
ATOM 1282 C CA . ARG A 1 183 ? 10.415 11.855 7.292 1.00 94.25 183 ARG A CA 1
ATOM 1283 C C . ARG A 1 183 ? 10.672 12.366 8.707 1.00 94.25 183 ARG A C 1
ATOM 1285 O O . ARG A 1 183 ? 11.829 12.522 9.083 1.00 94.25 183 ARG A O 1
ATOM 1292 N N . LYS A 1 184 ? 9.619 12.603 9.496 1.00 94.88 184 LYS A N 1
ATOM 1293 C CA . LYS A 1 184 ? 9.751 13.003 10.908 1.00 94.88 184 LYS A CA 1
ATOM 1294 C C . LYS A 1 184 ? 10.415 11.922 11.761 1.00 94.88 184 LYS A C 1
ATOM 1296 O O . LYS A 1 184 ? 11.053 12.240 12.757 1.00 94.88 184 LYS A O 1
ATOM 1301 N N . GLY A 1 185 ? 10.287 10.649 11.377 1.00 92.81 185 GLY A N 1
ATOM 1302 C CA . GLY A 1 185 ? 10.969 9.536 12.044 1.00 92.81 185 GLY A CA 1
ATOM 1303 C C . GLY A 1 185 ? 10.476 9.257 13.468 1.00 92.81 185 GLY A C 1
ATOM 1304 O O . GLY A 1 185 ? 11.160 8.569 14.221 1.00 92.81 185 GLY A O 1
ATOM 1305 N N . GLU A 1 186 ? 9.300 9.775 13.835 1.00 91.56 186 GLU A N 1
ATOM 1306 C CA . GLU A 1 186 ? 8.708 9.657 15.177 1.00 91.56 186 GLU A CA 1
ATOM 1307 C C . GLU A 1 186 ? 8.098 8.280 15.463 1.00 91.56 186 GLU A C 1
ATOM 1309 O O . GLU A 1 186 ? 7.817 7.953 16.615 1.00 91.56 186 GLU A O 1
ATOM 1314 N N . VAL A 1 187 ? 7.853 7.488 14.419 1.00 94.25 187 VAL A N 1
ATOM 1315 C CA . VAL A 1 187 ? 7.203 6.179 14.507 1.00 94.25 187 VAL A CA 1
ATOM 1316 C C . VAL A 1 187 ? 8.233 5.111 14.144 1.00 94.25 187 VAL A C 1
ATOM 1318 O O . VAL A 1 187 ? 8.519 4.953 12.957 1.00 94.25 187 VAL A O 1
ATOM 1321 N N . PRO A 1 188 ? 8.798 4.365 15.116 1.00 92.25 188 PRO A N 1
ATOM 1322 C CA . PRO A 1 188 ? 9.867 3.396 14.854 1.00 92.25 188 PRO A CA 1
ATOM 1323 C C . PRO A 1 188 ? 9.498 2.362 13.785 1.00 92.25 188 PRO A C 1
ATOM 1325 O O . PRO A 1 188 ? 10.246 2.155 12.837 1.00 92.25 188 PRO A O 1
ATOM 1328 N N . SER A 1 189 ? 8.283 1.807 13.857 1.00 91.12 189 SER A N 1
ATOM 1329 C CA . SER A 1 189 ? 7.814 0.806 12.888 1.00 91.12 189 SER A CA 1
ATOM 1330 C C . SER A 1 189 ? 7.708 1.332 11.453 1.00 91.12 189 SER A C 1
ATOM 1332 O O . SER A 1 189 ? 7.819 0.553 10.514 1.00 91.12 189 SER A O 1
ATOM 1334 N N . LEU A 1 190 ? 7.505 2.640 11.275 1.00 93.50 190 LEU A N 1
ATOM 1335 C CA . LEU A 1 190 ? 7.538 3.299 9.971 1.00 93.50 190 LEU A CA 1
ATOM 1336 C C . LEU A 1 190 ? 8.971 3.689 9.593 1.00 93.50 190 LEU A C 1
ATOM 1338 O O . LEU A 1 190 ? 9.346 3.596 8.431 1.00 93.50 190 LEU A O 1
ATOM 1342 N N . LYS A 1 191 ? 9.782 4.114 10.567 1.00 90.81 191 LYS A N 1
ATOM 1343 C CA . LYS A 1 191 ? 11.185 4.494 10.373 1.00 90.81 191 LYS A CA 1
ATOM 1344 C C . LYS A 1 191 ? 12.036 3.341 9.840 1.00 90.81 191 LYS A C 1
ATOM 1346 O O . LYS A 1 191 ? 12.971 3.587 9.081 1.00 90.81 191 LYS A O 1
ATOM 1351 N N . ASP A 1 192 ? 11.700 2.114 10.204 1.00 88.38 192 ASP A N 1
ATOM 1352 C CA . ASP A 1 192 ? 12.403 0.924 9.727 1.00 88.38 192 ASP A CA 1
ATOM 1353 C C . ASP A 1 192 ? 11.724 0.304 8.496 1.00 88.38 192 ASP A C 1
ATOM 1355 O O . ASP A 1 192 ? 12.311 -0.535 7.818 1.00 88.38 192 ASP A O 1
ATOM 1359 N N . ALA A 1 193 ? 10.511 0.752 8.148 1.00 89.31 193 ALA A N 1
ATOM 1360 C CA . ALA A 1 193 ? 9.837 0.311 6.937 1.00 89.31 193 ALA A CA 1
ATOM 1361 C C . ALA A 1 193 ? 10.573 0.828 5.689 1.00 89.31 193 ALA A C 1
ATOM 1363 O O . ALA A 1 193 ? 10.796 2.034 5.510 1.00 89.31 193 ALA A O 1
ATOM 1364 N N . GLU A 1 194 ? 10.923 -0.105 4.805 1.00 89.81 194 GLU A N 1
ATOM 1365 C CA . GLU A 1 194 ? 11.552 0.183 3.511 1.00 89.81 194 GLU A CA 1
ATOM 1366 C C . GLU A 1 194 ? 10.526 0.617 2.460 1.00 89.81 194 GLU A C 1
ATOM 1368 O O . GLU A 1 194 ? 10.795 1.472 1.614 1.00 89.81 194 GLU A O 1
ATOM 1373 N N . ARG A 1 195 ? 9.332 0.026 2.528 1.00 92.38 195 ARG A N 1
ATOM 1374 C CA . ARG A 1 195 ? 8.255 0.163 1.548 1.00 92.38 195 ARG A CA 1
ATOM 1375 C C . ARG A 1 195 ? 6.893 0.009 2.211 1.00 92.38 195 ARG A C 1
ATOM 1377 O O . ARG A 1 195 ? 6.791 -0.466 3.339 1.00 92.38 195 ARG A O 1
ATOM 1384 N N . TYR A 1 196 ? 5.849 0.364 1.479 1.00 94.38 196 TYR A N 1
ATOM 1385 C CA . TYR A 1 196 ? 4.462 0.093 1.846 1.00 94.38 196 TYR A CA 1
ATOM 1386 C C . TYR A 1 196 ? 3.680 -0.361 0.612 1.00 94.38 196 TYR A C 1
ATOM 1388 O O . TYR A 1 196 ? 4.064 -0.064 -0.525 1.00 94.38 196 TYR A O 1
ATOM 1396 N N . CYS A 1 197 ? 2.587 -1.099 0.817 1.00 94.31 197 CYS A N 1
ATOM 1397 C CA . CYS A 1 197 ? 1.699 -1.444 -0.285 1.00 94.31 197 CYS A CA 1
ATOM 1398 C C . CYS A 1 197 ? 0.987 -0.175 -0.781 1.00 94.31 197 CYS A C 1
ATOM 1400 O O . CYS A 1 197 ? 0.216 0.452 -0.050 1.00 94.31 197 CYS A O 1
ATOM 1402 N N . ARG A 1 198 ? 1.274 0.208 -2.025 1.00 95.56 198 ARG A N 1
ATOM 1403 C CA . ARG A 1 198 ? 0.820 1.446 -2.663 1.00 95.56 198 ARG A CA 1
ATOM 1404 C C . ARG A 1 198 ? -0.527 1.301 -3.357 1.00 95.56 198 ARG A C 1
ATOM 1406 O O . ARG A 1 198 ? -1.311 2.250 -3.359 1.00 95.56 198 ARG A O 1
ATOM 1413 N N . ASP A 1 199 ? -0.752 0.153 -3.990 1.00 96.19 199 ASP A N 1
ATOM 1414 C CA . ASP A 1 199 ? -1.930 -0.121 -4.813 1.00 96.19 199 ASP A CA 1
ATOM 1415 C C . ASP A 1 199 ? -2.160 -1.632 -4.959 1.00 96.19 199 ASP A C 1
ATOM 1417 O O . ASP A 1 199 ? -1.223 -2.434 -4.886 1.00 96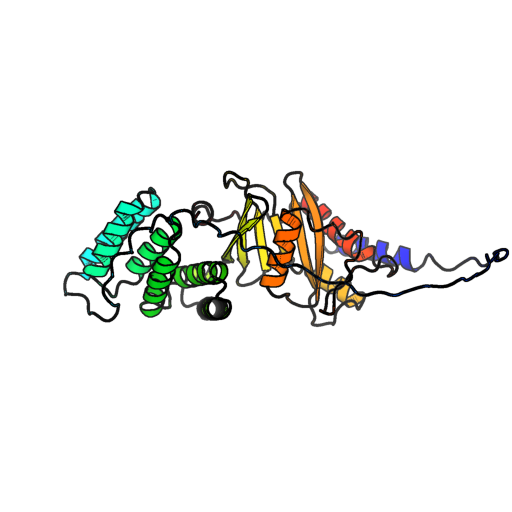.19 199 ASP A O 1
ATOM 1421 N N . ARG A 1 200 ? -3.414 -2.004 -5.221 1.00 94.06 200 ARG A N 1
ATOM 1422 C CA . ARG A 1 200 ? -3.826 -3.343 -5.639 1.00 94.06 200 ARG A CA 1
ATOM 1423 C C . ARG A 1 200 ? -4.833 -3.243 -6.766 1.00 94.06 200 ARG A C 1
ATOM 1425 O O . ARG A 1 200 ? -5.818 -2.516 -6.679 1.00 94.06 200 ARG A O 1
ATOM 1432 N N . PHE A 1 201 ? -4.622 -4.028 -7.813 1.00 94.25 201 PHE A N 1
ATOM 1433 C CA . PHE A 1 201 ? -5.561 -4.093 -8.925 1.00 94.25 201 PHE A CA 1
ATOM 1434 C C . PHE A 1 201 ? -5.514 -5.441 -9.630 1.00 94.25 201 PHE A C 1
ATOM 1436 O O . PHE A 1 201 ? -4.633 -6.261 -9.395 1.00 94.25 201 PHE A O 1
ATOM 1443 N N . THR A 1 202 ? -6.481 -5.668 -10.515 1.00 92.81 202 THR A N 1
ATOM 1444 C CA . THR A 1 202 ? -6.499 -6.841 -11.389 1.00 92.81 202 THR A CA 1
ATOM 1445 C C . THR A 1 202 ? -6.151 -6.426 -12.811 1.00 92.81 202 THR A C 1
ATOM 1447 O O . THR A 1 202 ? -6.718 -5.472 -13.341 1.00 92.81 202 THR A O 1
ATOM 1450 N N . ALA A 1 203 ? -5.243 -7.161 -13.445 1.00 92.06 203 ALA A N 1
ATOM 1451 C CA . ALA A 1 203 ? -4.926 -7.028 -14.861 1.00 92.06 203 ALA A CA 1
ATOM 1452 C C . ALA A 1 203 ? -4.838 -8.423 -15.481 1.00 92.06 203 ALA A C 1
ATOM 1454 O O . ALA A 1 203 ? -4.187 -9.303 -14.932 1.00 92.06 203 ALA A O 1
ATOM 1455 N N . ASN A 1 204 ? -5.516 -8.644 -16.610 1.00 90.44 204 ASN A N 1
ATOM 1456 C CA . ASN A 1 204 ? -5.550 -9.947 -17.286 1.00 90.44 204 ASN A CA 1
ATOM 1457 C C . ASN A 1 204 ? -5.916 -11.129 -16.354 1.00 90.44 204 ASN A C 1
ATOM 1459 O O . ASN A 1 204 ? -5.232 -12.148 -16.336 1.00 90.44 204 ASN A O 1
ATOM 1463 N N . ARG A 1 205 ? -6.960 -10.960 -15.521 1.00 89.00 205 ARG A N 1
ATOM 1464 C CA . ARG A 1 205 ? -7.417 -11.930 -14.492 1.00 89.00 205 ARG A CA 1
ATOM 1465 C C . ARG A 1 205 ? -6.385 -12.273 -13.404 1.00 89.00 205 ARG A C 1
ATOM 1467 O O . ARG A 1 205 ? -6.634 -13.150 -12.584 1.00 89.00 205 ARG A O 1
ATOM 1474 N N . ARG A 1 206 ? -5.258 -11.564 -13.362 1.00 90.19 206 ARG A N 1
ATOM 1475 C CA . ARG A 1 206 ? -4.204 -11.710 -12.357 1.00 90.19 206 ARG A CA 1
ATOM 1476 C C . ARG A 1 206 ? -4.265 -10.572 -11.358 1.00 90.19 206 ARG A C 1
ATOM 1478 O O . ARG A 1 206 ? -4.466 -9.417 -11.744 1.00 90.19 206 ARG A O 1
ATOM 1485 N N . LYS A 1 207 ? -4.069 -10.895 -10.083 1.00 92.75 207 LYS A N 1
ATOM 1486 C CA . LYS A 1 207 ? -3.935 -9.884 -9.032 1.00 92.75 207 LYS A CA 1
ATOM 1487 C C . LYS A 1 207 ? -2.547 -9.263 -9.101 1.00 92.75 207 LYS A C 1
ATOM 1489 O O . LYS A 1 207 ? -1.559 -9.965 -9.295 1.00 92.75 207 LYS A O 1
ATOM 1494 N N . VAL A 1 208 ? -2.482 -7.952 -8.930 1.00 94.56 208 VAL A N 1
ATOM 1495 C CA . VAL A 1 208 ? -1.241 -7.186 -8.911 1.00 94.56 208 VAL A CA 1
ATOM 1496 C C . VAL A 1 208 ? -1.154 -6.446 -7.589 1.00 94.56 208 VAL A C 1
ATOM 1498 O O . VAL A 1 208 ? -2.073 -5.705 -7.238 1.00 94.56 208 VAL A O 1
ATOM 1501 N N . ILE A 1 209 ? -0.052 -6.646 -6.870 1.00 94.94 209 ILE A N 1
ATOM 1502 C CA . ILE A 1 209 ? 0.269 -5.912 -5.644 1.00 94.94 209 ILE A CA 1
ATOM 1503 C C . ILE A 1 209 ? 1.427 -4.983 -5.960 1.00 94.94 209 ILE A C 1
ATOM 1505 O O . ILE A 1 209 ? 2.466 -5.426 -6.455 1.00 94.94 209 ILE A O 1
ATOM 1509 N N . VAL A 1 210 ? 1.248 -3.697 -5.678 1.00 96.56 210 VAL A N 1
ATOM 1510 C CA . VAL A 1 210 ? 2.273 -2.689 -5.924 1.00 96.56 210 VAL A CA 1
ATOM 1511 C C . VAL A 1 210 ? 2.865 -2.230 -4.610 1.00 96.56 210 VAL A C 1
ATOM 1513 O O . VAL A 1 210 ? 2.135 -1.816 -3.711 1.00 96.56 210 VAL A O 1
ATOM 1516 N N . TYR A 1 211 ? 4.188 -2.256 -4.520 1.00 95.44 211 TYR A N 1
ATOM 1517 C CA . TYR A 1 211 ? 4.928 -1.641 -3.430 1.00 95.44 211 TYR A CA 1
ATOM 1518 C C . TYR A 1 211 ? 5.646 -0.394 -3.908 1.00 95.44 211 TYR A C 1
ATOM 1520 O O . TYR A 1 211 ? 6.218 -0.378 -4.998 1.00 95.44 211 TYR A O 1
ATOM 1528 N N . GLU A 1 212 ? 5.634 0.624 -3.057 1.00 95.38 212 GLU A N 1
ATOM 1529 C CA . GLU A 1 212 ? 6.410 1.846 -3.217 1.00 95.38 212 GLU A CA 1
ATOM 1530 C C . GLU A 1 212 ? 7.460 1.915 -2.110 1.00 95.38 212 GLU A C 1
ATOM 1532 O O . GLU A 1 212 ? 7.135 1.741 -0.932 1.00 95.38 212 GLU A O 1
ATOM 1537 N N . TYR A 1 213 ? 8.710 2.162 -2.493 1.00 92.75 213 TYR A N 1
ATOM 1538 C CA . TYR A 1 213 ? 9.802 2.371 -1.547 1.00 92.75 213 TYR A CA 1
ATOM 1539 C C . TYR A 1 213 ? 9.799 3.811 -1.045 1.00 92.75 213 TYR A C 1
ATOM 1541 O O . TYR A 1 213 ? 9.712 4.748 -1.837 1.00 92.75 213 TYR A O 1
ATOM 1549 N N . PHE A 1 214 ? 9.940 3.988 0.270 1.00 91.50 214 PHE A N 1
ATOM 1550 C CA . PHE A 1 214 ? 10.044 5.319 0.878 1.00 91.50 214 PHE A CA 1
ATOM 1551 C C . PHE A 1 214 ? 11.308 6.045 0.426 1.00 91.50 214 PHE A C 1
ATOM 1553 O O . PHE A 1 214 ? 11.288 7.239 0.141 1.00 91.50 214 PHE A O 1
ATOM 1560 N N . GLU A 1 215 ? 12.410 5.302 0.370 1.00 86.00 215 GLU A N 1
ATOM 1561 C CA . GLU A 1 215 ? 13.720 5.791 -0.027 1.00 86.00 215 GLU A CA 1
ATOM 1562 C C . GLU A 1 215 ? 14.385 4.720 -0.894 1.00 86.00 215 GLU A C 1
ATOM 1564 O O . GLU A 1 215 ? 14.859 3.708 -0.370 1.00 86.00 215 GLU A O 1
ATOM 1569 N N . PRO A 1 216 ? 14.425 4.902 -2.221 1.00 77.75 216 PRO A N 1
ATOM 1570 C CA . PRO A 1 216 ? 15.163 4.005 -3.094 1.00 77.75 216 PRO A CA 1
ATOM 1571 C C . PRO A 1 216 ? 16.664 4.069 -2.750 1.00 77.75 216 PRO A C 1
ATOM 1573 O O . PRO A 1 216 ? 17.299 5.111 -2.910 1.00 77.75 216 PRO A O 1
ATOM 1576 N N . ARG A 1 217 ? 17.239 2.968 -2.249 1.00 71.50 217 ARG A N 1
ATOM 1577 C CA . ARG A 1 217 ? 18.641 2.883 -1.788 1.00 71.50 217 ARG A CA 1
ATOM 1578 C C . ARG A 1 217 ? 19.468 1.906 -2.631 1.00 71.50 217 ARG A C 1
ATOM 1580 O O . ARG A 1 217 ? 18.927 1.049 -3.324 1.00 71.50 217 ARG A O 1
ATOM 1587 N N . GLY A 1 218 ? 20.793 2.027 -2.530 1.00 72.06 218 GLY A N 1
ATOM 1588 C CA . GLY A 1 218 ? 21.764 1.162 -3.207 1.00 72.06 218 GLY A CA 1
ATOM 1589 C C . GLY A 1 218 ? 22.125 1.620 -4.622 1.00 72.06 218 GLY A C 1
ATOM 1590 O O . GLY A 1 218 ? 21.701 2.674 -5.087 1.00 72.06 218 GLY A O 1
ATOM 1591 N N . GLU A 1 219 ? 22.925 0.812 -5.317 1.00 67.81 219 GLU A N 1
ATOM 1592 C CA . GLU A 1 219 ? 23.368 1.087 -6.696 1.00 67.81 219 GLU A CA 1
ATOM 1593 C C . GLU A 1 219 ? 22.218 0.962 -7.713 1.00 67.81 219 GLU A C 1
ATOM 1595 O O . GLU A 1 219 ? 22.256 1.529 -8.811 1.00 67.81 219 GLU A O 1
ATOM 1600 N N . ARG A 1 220 ? 21.154 0.246 -7.321 1.00 75.31 220 ARG A N 1
ATOM 1601 C CA . ARG A 1 220 ? 19.980 -0.056 -8.146 1.00 75.31 220 ARG A CA 1
ATOM 1602 C C . ARG A 1 220 ? 18.684 0.252 -7.421 1.00 75.31 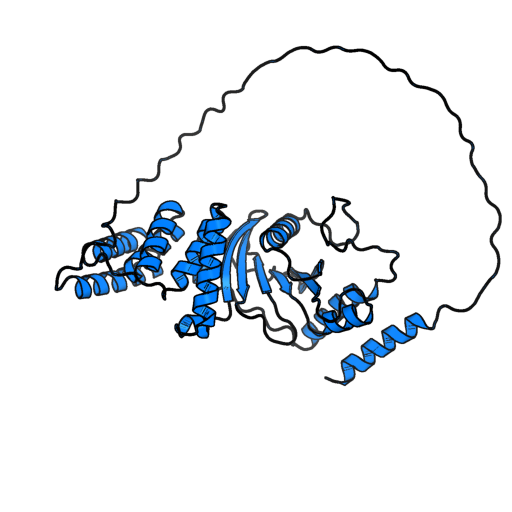220 ARG A C 1
ATOM 1604 O O . ARG A 1 220 ? 17.928 -0.657 -7.082 1.00 75.31 220 ARG A O 1
ATOM 1611 N N . PRO A 1 221 ? 18.426 1.538 -7.175 1.00 83.88 221 PRO A N 1
ATOM 1612 C CA . PRO A 1 221 ? 17.225 1.940 -6.486 1.00 83.88 221 PRO A CA 1
ATOM 1613 C C . PRO A 1 221 ? 15.997 1.557 -7.314 1.00 83.88 221 PRO A C 1
ATOM 1615 O O . PRO A 1 221 ? 15.907 1.862 -8.510 1.00 83.88 221 PRO A O 1
ATOM 1618 N N . VAL A 1 222 ? 15.053 0.899 -6.649 1.00 89.50 222 VAL A N 1
ATOM 1619 C CA . VAL A 1 222 ? 13.728 0.585 -7.177 1.00 89.50 222 VAL A CA 1
ATOM 1620 C C . VAL A 1 222 ? 12.726 1.497 -6.489 1.00 89.50 222 VAL A C 1
ATOM 1622 O O . VAL A 1 222 ? 12.714 1.597 -5.266 1.00 89.50 222 VAL A O 1
ATOM 1625 N N . LEU A 1 223 ? 11.907 2.180 -7.284 1.00 92.88 223 LEU A N 1
ATOM 1626 C CA . LEU A 1 223 ? 10.839 3.040 -6.787 1.00 92.88 223 LEU A CA 1
ATOM 1627 C C . LEU A 1 223 ? 9.542 2.244 -6.619 1.00 92.88 223 LEU A C 1
ATOM 1629 O O . LEU A 1 223 ? 8.927 2.286 -5.554 1.00 92.88 223 LEU A O 1
ATOM 1633 N N . TYR A 1 224 ? 9.170 1.472 -7.647 1.00 95.50 224 TYR A N 1
ATOM 1634 C CA . TYR A 1 224 ? 7.973 0.632 -7.640 1.00 95.50 224 TYR A CA 1
ATOM 1635 C C . TYR A 1 224 ? 8.290 -0.814 -7.992 1.00 95.50 224 TYR A C 1
ATOM 1637 O O . TYR A 1 224 ? 9.025 -1.076 -8.945 1.00 95.50 224 TYR A O 1
ATOM 1645 N N . ILE A 1 225 ? 7.655 -1.748 -7.284 1.00 94.88 225 ILE A N 1
ATOM 1646 C CA . ILE A 1 225 ? 7.605 -3.164 -7.664 1.00 94.88 225 ILE A CA 1
ATOM 1647 C C . ILE A 1 225 ? 6.148 -3.574 -7.820 1.00 94.88 225 ILE A C 1
ATOM 1649 O O . ILE A 1 225 ? 5.354 -3.406 -6.899 1.00 94.88 225 ILE A O 1
ATOM 1653 N N . PHE A 1 226 ? 5.820 -4.142 -8.975 1.00 96.12 226 PHE A N 1
ATOM 1654 C CA . PHE A 1 226 ? 4.527 -4.725 -9.297 1.00 96.12 226 PHE A CA 1
ATOM 1655 C C . PHE A 1 226 ? 4.672 -6.245 -9.257 1.00 96.12 226 PHE A C 1
ATOM 1657 O O . PHE A 1 226 ? 5.209 -6.840 -10.192 1.00 96.12 226 PHE A O 1
ATOM 1664 N N . TYR A 1 227 ? 4.196 -6.875 -8.188 1.00 94.50 227 TYR A N 1
ATOM 1665 C CA . TYR A 1 227 ? 4.107 -8.329 -8.103 1.00 94.50 227 TYR A CA 1
ATOM 1666 C C . TYR A 1 227 ? 2.861 -8.809 -8.828 1.00 94.50 227 TYR A C 1
ATOM 1668 O O . TYR A 1 227 ? 1.753 -8.424 -8.455 1.00 94.50 227 TYR A O 1
ATOM 1676 N N . VAL A 1 228 ? 3.035 -9.658 -9.840 1.00 93.50 228 VAL A N 1
ATOM 1677 C CA . VAL A 1 228 ? 1.921 -10.252 -10.579 1.00 93.50 228 VAL A CA 1
ATOM 1678 C C . VAL A 1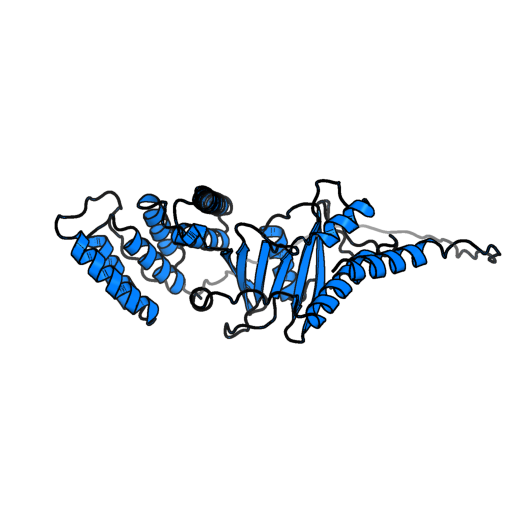 228 ? 1.677 -11.654 -10.037 1.00 93.50 228 VAL A C 1
ATOM 1680 O O . VAL A 1 228 ? 2.472 -12.573 -10.223 1.00 93.50 228 VAL A O 1
ATOM 1683 N N . LEU A 1 229 ? 0.567 -11.816 -9.332 1.00 91.56 229 LEU A N 1
ATOM 1684 C CA . LEU A 1 229 ? 0.135 -13.095 -8.786 1.00 91.56 229 LEU A CA 1
ATOM 1685 C C . LEU A 1 229 ? -0.575 -13.919 -9.867 1.00 91.56 229 LEU A C 1
ATOM 1687 O O . LEU A 1 229 ? -1.041 -13.386 -10.876 1.00 91.56 229 LEU A O 1
ATOM 1691 N N . ASP A 1 230 ? -0.669 -15.229 -9.670 1.00 85.88 230 ASP A N 1
ATOM 1692 C CA . ASP A 1 230 ? -1.478 -16.071 -10.547 1.00 85.88 230 ASP A CA 1
ATOM 1693 C C . ASP A 1 230 ? -2.987 -15.868 -10.299 1.00 85.88 230 ASP A C 1
ATOM 1695 O O . ASP A 1 230 ? -3.408 -15.107 -9.425 1.00 85.88 230 ASP A O 1
ATOM 1699 N N . GLU A 1 231 ? -3.831 -16.555 -11.072 1.00 83.19 231 GLU A N 1
ATOM 1700 C CA . GLU A 1 231 ? -5.295 -16.450 -10.945 1.00 83.19 231 GLU A CA 1
ATOM 1701 C C . GLU A 1 231 ? -5.825 -16.918 -9.578 1.00 83.19 231 GLU A C 1
ATOM 1703 O O . GLU A 1 231 ? -6.918 -16.531 -9.169 1.00 83.19 231 GLU A O 1
ATOM 1708 N N . LYS A 1 232 ? -5.050 -17.735 -8.853 1.00 81.62 232 LYS A N 1
ATOM 1709 C CA . LYS A 1 232 ? -5.371 -18.201 -7.499 1.00 81.62 232 LYS A CA 1
ATOM 1710 C C . LYS A 1 232 ? -4.796 -17.277 -6.419 1.00 81.62 232 LYS A C 1
ATOM 1712 O O . LYS A 1 232 ? -4.907 -17.596 -5.239 1.00 81.62 232 LYS A O 1
ATOM 1717 N N . GLY A 1 233 ? -4.177 -16.156 -6.799 1.00 78.50 233 GLY A N 1
ATOM 1718 C CA . GLY A 1 233 ? -3.524 -15.226 -5.879 1.00 78.50 233 GLY A CA 1
ATOM 1719 C C . GLY A 1 233 ? -2.197 -15.743 -5.322 1.00 78.50 233 GLY A C 1
ATOM 1720 O O . GLY A 1 233 ? -1.696 -15.204 -4.340 1.00 78.50 233 GLY A O 1
ATOM 1721 N N . ARG A 1 234 ? -1.613 -16.786 -5.918 1.00 82.44 234 ARG A N 1
ATOM 1722 C CA . ARG A 1 234 ? -0.313 -17.313 -5.498 1.00 82.44 234 ARG A CA 1
ATOM 1723 C C . ARG A 1 234 ? 0.795 -16.473 -6.111 1.00 82.44 234 ARG A C 1
ATOM 1725 O O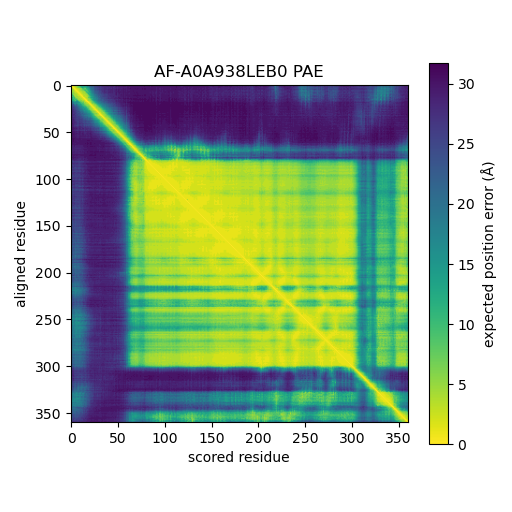 . ARG A 1 234 ? 0.687 -16.009 -7.249 1.00 82.44 234 ARG A O 1
ATOM 1732 N N . LYS A 1 235 ? 1.877 -16.304 -5.353 1.00 78.44 235 LYS A N 1
ATOM 1733 C CA . LYS A 1 235 ? 3.084 -15.639 -5.832 1.00 78.44 235 LYS A CA 1
ATOM 1734 C C . LYS A 1 235 ? 3.583 -16.312 -7.110 1.00 78.44 235 LYS A C 1
ATOM 1736 O O . LYS A 1 235 ? 3.634 -17.537 -7.200 1.00 78.44 235 LYS A O 1
ATOM 1741 N N . THR A 1 236 ? 3.989 -15.486 -8.065 1.00 80.12 236 THR A N 1
ATOM 1742 C CA . THR A 1 236 ? 4.799 -15.917 -9.200 1.00 80.12 236 THR A CA 1
ATOM 1743 C C . THR A 1 236 ? 6.095 -15.115 -9.216 1.00 80.12 236 THR A C 1
ATOM 1745 O O . THR A 1 236 ? 6.192 -14.068 -8.573 1.00 80.12 236 THR A O 1
ATOM 1748 N N . ASP A 1 237 ? 7.079 -15.578 -9.978 1.00 81.25 237 ASP A N 1
ATOM 1749 C CA . ASP A 1 237 ? 8.296 -14.807 -10.245 1.00 81.25 237 ASP A CA 1
ATOM 1750 C C . ASP A 1 237 ? 8.078 -13.710 -11.309 1.00 81.25 237 ASP A C 1
ATOM 1752 O O . ASP A 1 237 ? 9.017 -13.005 -11.677 1.00 81.25 237 ASP A O 1
ATOM 1756 N N . TYR A 1 238 ? 6.836 -13.519 -11.783 1.00 90.38 238 TYR A N 1
ATOM 1757 C CA . TYR A 1 238 ? 6.483 -12.427 -12.681 1.00 90.38 238 TYR A CA 1
ATOM 1758 C C . TYR A 1 238 ? 6.373 -11.106 -11.910 1.00 90.38 238 TYR A C 1
ATOM 1760 O O . TYR A 1 238 ? 5.443 -10.891 -11.126 1.00 90.38 238 TYR A O 1
ATOM 1768 N N . ARG A 1 239 ? 7.306 -10.188 -12.171 1.00 93.38 239 ARG A N 1
ATOM 1769 C CA . ARG A 1 239 ? 7.285 -8.832 -11.615 1.00 93.38 239 ARG A CA 1
ATOM 1770 C C . ARG A 1 239 ? 7.654 -7.782 -12.650 1.00 93.38 239 ARG A C 1
ATOM 1772 O O . ARG A 1 239 ? 8.478 -8.031 -13.528 1.00 93.38 239 ARG A O 1
ATOM 1779 N N . LEU A 1 240 ? 7.084 -6.593 -12.499 1.00 94.69 240 LEU A N 1
ATOM 1780 C CA . LEU A 1 240 ? 7.554 -5.388 -13.181 1.00 94.69 240 LEU A CA 1
ATOM 1781 C C . LEU A 1 240 ? 8.184 -4.450 -12.154 1.00 94.69 240 LEU A C 1
ATOM 1783 O O . LEU A 1 240 ? 7.720 -4.385 -11.015 1.00 94.69 240 LEU A O 1
ATOM 1787 N N . THR A 1 241 ? 9.219 -3.714 -12.535 1.00 94.31 241 THR A N 1
ATOM 1788 C CA . THR A 1 241 ? 9.870 -2.747 -11.646 1.00 94.31 241 THR A CA 1
ATOM 1789 C C . THR A 1 241 ? 10.077 -1.424 -12.346 1.00 94.31 241 THR A C 1
ATOM 1791 O O . THR A 1 241 ? 10.517 -1.408 -13.492 1.00 94.31 241 THR A O 1
ATOM 1794 N N . LEU A 1 242 ? 9.829 -0.328 -11.633 1.00 94.75 242 LEU A N 1
ATOM 1795 C CA . LEU A 1 242 ? 10.320 0.984 -12.027 1.00 94.75 242 LEU A CA 1
ATOM 1796 C C . LEU A 1 242 ? 11.553 1.307 -11.185 1.00 94.75 242 LEU A C 1
ATOM 1798 O O . LEU A 1 242 ? 11.436 1.476 -9.969 1.00 94.75 242 LEU A O 1
ATOM 1802 N N . GLY A 1 243 ? 12.721 1.387 -11.816 1.00 91.81 243 GLY A N 1
ATOM 1803 C CA . GLY A 1 243 ? 13.984 1.678 -11.140 1.00 91.81 243 GLY A CA 1
ATOM 1804 C C . GLY A 1 243 ? 14.781 2.784 -11.819 1.00 91.81 243 GLY A C 1
ATOM 1805 O O . GLY A 1 243 ? 14.399 3.300 -12.865 1.00 91.81 243 GLY A O 1
ATOM 1806 N N . SER A 1 244 ? 15.902 3.166 -11.208 1.00 89.62 244 SER A N 1
ATOM 1807 C CA . SER A 1 244 ? 16.824 4.155 -11.775 1.00 89.62 244 SER A CA 1
ATOM 1808 C C . SER A 1 244 ? 18.266 3.830 -11.387 1.00 89.62 244 SER A C 1
ATOM 1810 O O . SER A 1 244 ? 18.743 4.248 -10.340 1.00 89.62 244 SER A O 1
ATOM 1812 N N . TYR A 1 245 ? 18.991 3.067 -12.202 1.00 87.19 245 TYR A N 1
ATOM 1813 C CA . TYR A 1 245 ? 20.305 2.540 -11.796 1.00 87.19 245 TYR A CA 1
ATOM 1814 C C . TYR A 1 245 ? 21.421 3.564 -11.970 1.00 87.19 245 TYR A C 1
ATOM 1816 O O . TYR A 1 245 ? 21.451 4.283 -12.969 1.00 87.19 245 TYR A O 1
ATOM 1824 N N . VAL A 1 246 ? 22.349 3.625 -11.013 1.00 84.44 246 VAL A N 1
ATOM 1825 C CA . VAL A 1 246 ? 23.437 4.618 -11.015 1.00 84.44 246 VAL A CA 1
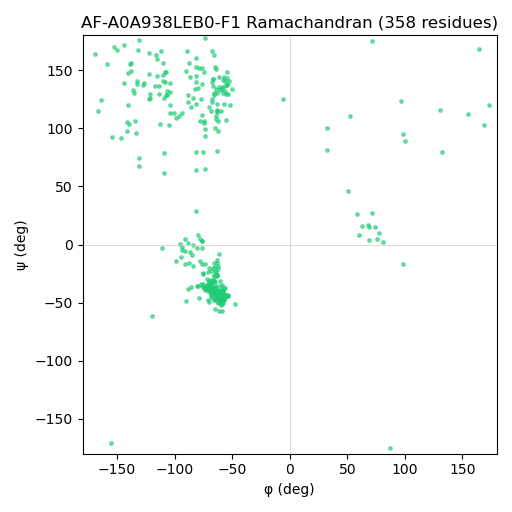ATOM 1826 C C . VAL A 1 246 ? 24.263 4.536 -12.303 1.00 84.44 246 VAL A C 1
ATOM 1828 O O . VAL A 1 246 ? 24.441 5.554 -12.968 1.00 84.44 246 VAL A O 1
ATOM 1831 N N . ASP A 1 247 ? 24.667 3.336 -12.716 1.00 81.88 247 ASP A N 1
ATOM 1832 C CA . ASP A 1 247 ? 25.521 3.148 -13.898 1.00 81.88 247 ASP A CA 1
ATOM 1833 C C . ASP A 1 247 ? 24.853 3.611 -15.195 1.00 81.88 247 ASP A C 1
ATOM 1835 O O . ASP A 1 247 ? 25.469 4.276 -16.025 1.00 81.88 247 ASP A O 1
ATOM 1839 N N . LEU A 1 248 ? 23.561 3.329 -15.358 1.00 82.25 248 LEU A N 1
ATOM 1840 C CA . LEU A 1 248 ? 22.819 3.743 -16.549 1.00 82.25 248 LEU A CA 1
ATOM 1841 C C . LEU A 1 248 ? 22.618 5.247 -16.611 1.00 82.25 248 LEU A C 1
ATOM 1843 O O . LEU A 1 248 ? 22.637 5.815 -17.697 1.00 82.25 248 LEU A O 1
ATOM 1847 N N . ASN A 1 249 ? 22.431 5.887 -15.456 1.00 86.12 249 ASN A N 1
ATOM 1848 C CA . ASN A 1 249 ? 22.386 7.339 -15.384 1.00 86.12 249 ASN A CA 1
ATOM 1849 C C . ASN A 1 249 ? 23.717 7.940 -15.848 1.00 86.12 249 ASN A C 1
ATOM 1851 O O . ASN A 1 249 ? 23.710 8.848 -16.673 1.00 86.12 249 ASN A O 1
ATOM 1855 N N . LEU A 1 250 ? 24.850 7.398 -15.385 1.00 86.38 250 LEU A N 1
ATOM 1856 C CA . LEU A 1 250 ? 26.178 7.858 -15.797 1.00 86.38 250 LEU A CA 1
ATOM 1857 C C . LEU A 1 250 ? 26.398 7.690 -17.306 1.00 86.38 250 LEU A C 1
ATOM 1859 O O . LEU A 1 250 ? 26.843 8.629 -17.965 1.00 86.38 250 LEU A O 1
ATOM 1863 N N . ILE A 1 251 ? 26.043 6.531 -17.868 1.00 84.69 251 ILE A N 1
ATOM 1864 C CA . ILE A 1 251 ? 26.174 6.287 -19.311 1.00 84.69 251 ILE A CA 1
ATOM 1865 C C . ILE A 1 251 ? 25.252 7.228 -20.101 1.00 84.69 251 ILE A C 1
ATOM 1867 O O . ILE A 1 251 ? 25.699 7.873 -21.046 1.00 84.69 251 ILE A O 1
ATOM 1871 N N . ALA A 1 252 ? 23.986 7.372 -19.700 1.00 84.56 252 ALA A N 1
ATOM 1872 C CA . ALA A 1 252 ? 23.038 8.260 -20.375 1.00 84.56 252 ALA A CA 1
ATOM 1873 C C . ALA A 1 252 ? 23.498 9.732 -20.352 1.00 84.56 252 ALA A C 1
ATOM 1875 O O . ALA A 1 252 ? 23.319 10.449 -21.336 1.00 84.56 252 ALA A O 1
ATOM 1876 N N . GLN A 1 253 ? 24.136 10.179 -19.267 1.00 86.81 253 GLN A N 1
ATOM 1877 C CA . GLN A 1 253 ? 24.736 11.514 -19.166 1.00 86.81 253 GLN A CA 1
ATOM 1878 C C . GLN A 1 253 ? 25.953 11.675 -20.087 1.00 86.81 253 GLN A C 1
ATOM 1880 O O . GLN A 1 253 ? 26.076 12.695 -20.764 1.00 86.81 253 GLN A O 1
ATOM 1885 N N . GLN A 1 254 ? 26.832 10.670 -20.161 1.00 86.69 254 GLN A N 1
ATOM 1886 C CA . GLN A 1 254 ? 27.985 10.672 -21.074 1.00 86.69 254 GLN A CA 1
ATOM 1887 C C . GLN A 1 254 ? 27.551 10.734 -22.543 1.00 86.69 254 GLN A C 1
ATOM 1889 O O . GLN A 1 254 ? 28.145 11.467 -23.334 1.00 86.69 254 GLN A O 1
ATOM 1894 N N . LEU A 1 255 ? 26.475 10.022 -22.885 1.00 85.69 255 LEU A N 1
ATOM 1895 C CA . LEU A 1 255 ? 25.848 10.049 -24.208 1.00 85.69 255 LEU A CA 1
ATOM 1896 C C . LEU A 1 255 ? 24.999 11.307 -24.456 1.00 85.69 255 LEU A C 1
ATOM 1898 O O . LEU A 1 255 ? 24.487 11.485 -25.558 1.00 85.69 255 LEU A O 1
ATOM 1902 N N . LYS A 1 256 ? 24.857 12.194 -23.459 1.00 85.88 256 LYS A N 1
ATOM 1903 C CA . LYS A 1 256 ? 24.020 13.406 -23.503 1.00 85.88 256 LYS A CA 1
ATOM 1904 C C . LYS A 1 256 ? 22.534 13.121 -23.780 1.00 85.88 256 LYS A C 1
ATOM 1906 O O . LYS A 1 256 ? 21.819 13.986 -24.280 1.00 85.88 256 LYS A O 1
ATOM 1911 N N . GLU A 1 257 ? 22.051 11.929 -23.425 1.00 81.25 257 GLU A N 1
ATOM 1912 C CA . GLU A 1 257 ? 20.628 11.573 -23.497 1.00 81.25 257 GLU A CA 1
ATOM 1913 C C . GLU A 1 257 ? 19.805 12.219 -22.375 1.00 81.25 257 GLU A C 1
ATOM 1915 O O . GLU A 1 257 ? 18.596 12.396 -22.534 1.00 81.25 257 GLU A O 1
ATOM 1920 N N . VAL A 1 258 ? 20.444 12.553 -21.251 1.00 83.75 258 VAL A N 1
ATOM 1921 C CA . VAL A 1 258 ? 19.848 13.233 -20.090 1.00 83.75 258 VAL A CA 1
ATOM 1922 C C . VAL A 1 258 ? 20.803 14.294 -19.548 1.00 83.75 258 VAL A C 1
ATOM 1924 O O . VAL A 1 258 ? 22.020 14.213 -19.734 1.00 83.75 258 VAL A O 1
ATOM 1927 N N . GLY A 1 259 ? 20.256 15.301 -18.869 1.00 84.06 259 GLY A N 1
ATOM 1928 C CA . GLY A 1 259 ? 21.051 16.337 -18.213 1.00 84.06 259 GLY A CA 1
ATOM 1929 C C . GLY A 1 259 ? 21.899 15.815 -17.036 1.00 84.06 259 GLY A C 1
ATOM 1930 O O . GLY A 1 259 ? 21.605 14.770 -16.457 1.00 84.06 259 GLY A O 1
ATOM 1931 N N . PRO A 1 260 ? 22.916 16.575 -16.585 1.00 82.69 260 PRO A N 1
ATOM 1932 C CA . PRO A 1 260 ? 23.848 16.152 -15.527 1.00 82.69 260 PRO A CA 1
ATOM 1933 C C . PRO A 1 260 ? 23.201 15.950 -14.145 1.00 82.69 260 PRO A C 1
ATOM 1935 O O . PRO A 1 260 ? 23.775 15.296 -13.279 1.00 82.69 260 PRO A O 1
ATOM 1938 N N . LYS A 1 261 ? 22.015 16.525 -13.916 1.00 82.94 261 LYS A N 1
ATOM 1939 C CA . LYS A 1 261 ? 21.213 16.344 -12.691 1.00 82.94 261 LYS A CA 1
ATOM 1940 C C . LYS A 1 261 ? 19.936 15.542 -12.934 1.00 82.94 261 LYS A C 1
ATOM 1942 O O . LYS A 1 261 ? 19.169 15.308 -12.006 1.00 82.94 261 LYS A O 1
ATOM 1947 N N . GLU A 1 262 ? 19.685 15.176 -14.183 1.00 85.12 262 GLU A N 1
ATOM 1948 C CA . GLU A 1 262 ? 18.497 14.441 -14.574 1.00 85.12 262 GLU A CA 1
ATOM 1949 C C . GLU A 1 262 ? 18.754 12.946 -14.408 1.00 85.12 262 GLU A C 1
ATOM 1951 O O . GLU A 1 262 ? 19.869 12.461 -14.622 1.00 85.12 262 GLU A O 1
ATOM 1956 N N . ARG A 1 263 ? 17.708 12.229 -13.993 1.00 86.25 263 ARG A N 1
ATOM 1957 C CA . ARG A 1 263 ? 17.748 10.781 -13.843 1.00 86.25 263 ARG A CA 1
ATOM 1958 C C . ARG A 1 263 ? 16.902 10.109 -14.906 1.00 86.25 263 ARG A C 1
ATOM 1960 O O . ARG A 1 263 ? 15.801 10.557 -15.208 1.00 86.25 263 ARG A O 1
ATOM 1967 N N . LEU A 1 264 ? 17.409 9.003 -15.418 1.00 88.31 264 LEU A N 1
ATOM 1968 C CA . LEU A 1 264 ? 16.690 8.056 -16.240 1.00 88.31 264 LEU A CA 1
ATOM 1969 C C . LEU A 1 264 ? 16.010 7.031 -15.329 1.00 88.31 264 LEU A C 1
ATOM 1971 O O . LEU A 1 264 ? 16.656 6.426 -14.465 1.00 88.31 264 LEU A O 1
ATOM 1975 N N . PHE A 1 265 ? 14.717 6.833 -15.533 1.00 90.50 265 PHE A N 1
ATOM 1976 C CA .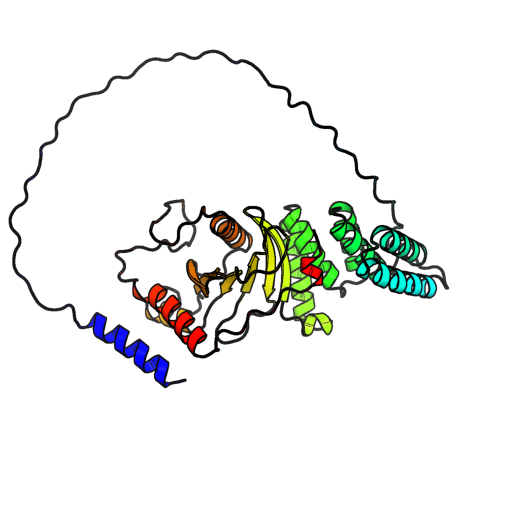 PHE A 1 265 ? 13.962 5.733 -14.948 1.00 90.50 265 PHE A CA 1
ATOM 1977 C C . PHE A 1 265 ? 13.634 4.722 -16.033 1.00 90.50 265 PHE A C 1
ATOM 1979 O O . PHE A 1 265 ? 13.450 5.084 -17.194 1.00 90.50 265 PHE A 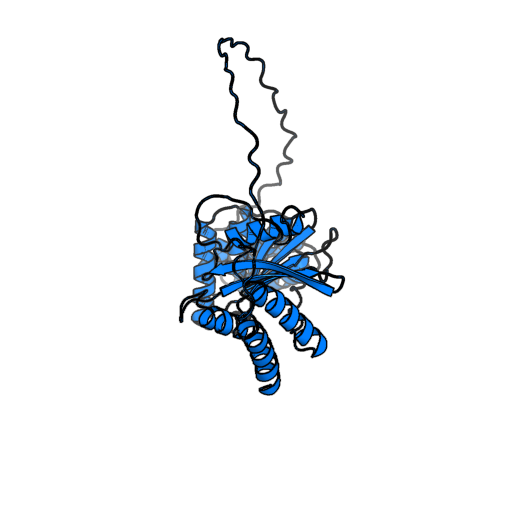O 1
ATOM 1986 N N . HIS A 1 266 ? 13.562 3.454 -15.668 1.00 89.69 266 HIS A N 1
ATOM 1987 C CA . HIS A 1 266 ? 13.277 2.365 -16.593 1.00 89.69 266 HIS A CA 1
ATOM 1988 C C . HIS A 1 266 ? 12.206 1.453 -16.002 1.00 89.69 266 HIS A C 1
ATOM 1990 O O . HIS A 1 266 ? 12.137 1.238 -14.792 1.00 89.69 266 HIS A O 1
ATOM 1996 N N . LEU A 1 267 ? 11.306 1.007 -16.873 1.00 91.81 267 LEU A N 1
ATOM 1997 C CA . LEU A 1 267 ? 10.273 0.033 -16.576 1.00 91.81 267 LEU A CA 1
ATOM 1998 C C . LEU A 1 267 ? 10.695 -1.300 -17.175 1.00 91.81 267 LEU A C 1
ATOM 2000 O O . LEU A 1 267 ? 10.718 -1.458 -18.398 1.00 91.81 267 LEU A O 1
ATOM 2004 N N . ASP A 1 268 ? 10.967 -2.247 -16.291 1.00 89.25 268 ASP A N 1
ATOM 2005 C CA . ASP A 1 268 ? 11.540 -3.542 -16.624 1.00 89.25 268 ASP A CA 1
ATOM 2006 C C . ASP A 1 268 ? 10.631 -4.679 -16.166 1.00 89.25 268 ASP A C 1
ATOM 2008 O O . ASP A 1 268 ? 9.963 -4.577 -15.136 1.00 89.25 268 ASP A O 1
ATOM 2012 N N . GLY A 1 269 ? 10.619 -5.779 -16.918 1.00 90.44 269 GLY A N 1
ATOM 2013 C CA . GLY A 1 269 ? 9.885 -6.994 -16.589 1.00 90.44 269 GLY A CA 1
ATOM 2014 C C . GLY A 1 269 ? 10.789 -8.200 -16.371 1.00 90.44 269 GLY A C 1
ATOM 2015 O O . GLY A 1 269 ? 11.701 -8.464 -17.153 1.00 90.44 269 GLY A O 1
ATOM 2016 N N . TYR A 1 270 ? 10.481 -8.962 -15.328 1.00 89.44 270 TYR A N 1
ATOM 2017 C CA . TYR A 1 270 ? 11.133 -10.216 -14.960 1.00 89.44 270 TYR A CA 1
ATOM 2018 C C . TYR A 1 270 ? 10.080 -11.317 -14.951 1.00 89.44 270 TYR A C 1
ATOM 2020 O O . TYR A 1 270 ? 9.026 -11.129 -14.349 1.00 89.44 270 TYR A O 1
ATOM 2028 N N . TYR A 1 271 ? 10.346 -12.436 -15.618 1.00 88.06 271 TYR A N 1
ATOM 2029 C CA . TYR A 1 271 ? 9.364 -13.491 -15.871 1.00 88.06 271 TYR A CA 1
ATOM 2030 C C . TYR A 1 271 ? 9.734 -14.809 -15.171 1.00 88.06 271 TYR A C 1
ATOM 2032 O O . TYR A 1 271 ? 10.906 -15.018 -14.851 1.00 88.06 271 TYR A O 1
ATOM 2040 N N . PRO A 1 272 ? 8.765 -15.723 -14.950 1.00 85.06 272 PRO A N 1
ATOM 2041 C CA . PRO A 1 272 ? 9.015 -16.980 -14.237 1.00 85.06 272 PRO A CA 1
ATOM 2042 C C . PRO A 1 272 ? 9.969 -17.956 -14.925 1.00 85.06 272 PRO A C 1
ATOM 2044 O O . PRO A 1 272 ? 10.574 -18.792 -14.268 1.00 85.06 272 PRO A O 1
ATOM 2047 N N . ASP A 1 273 ? 10.129 -17.841 -16.240 1.00 83.94 273 ASP A N 1
ATOM 2048 C CA . ASP A 1 273 ? 11.131 -18.573 -17.022 1.00 83.94 273 ASP A CA 1
ATOM 2049 C C . ASP A 1 273 ? 12.551 -17.989 -16.864 1.00 83.94 273 ASP A C 1
ATOM 2051 O O . ASP A 1 273 ? 13.493 -18.444 -17.507 1.00 83.94 273 ASP A O 1
ATOM 2055 N N . GLY A 1 274 ? 12.712 -16.962 -16.024 1.00 80.31 274 GLY A N 1
ATOM 2056 C CA . GLY A 1 274 ? 13.955 -16.229 -15.843 1.00 80.31 274 GLY A CA 1
ATOM 2057 C C . GLY A 1 274 ? 14.205 -15.178 -16.921 1.00 80.31 274 GLY A C 1
ATOM 2058 O O . GLY A 1 274 ? 15.243 -14.514 -16.868 1.00 80.31 274 GLY A O 1
ATOM 2059 N N . THR A 1 275 ? 13.293 -14.975 -17.876 1.00 84.12 275 THR A N 1
ATOM 2060 C CA . THR A 1 275 ? 13.449 -13.969 -18.929 1.00 84.12 275 THR A CA 1
ATOM 2061 C C . THR A 1 275 ? 13.408 -12.558 -18.337 1.00 84.12 275 THR A C 1
ATOM 2063 O O . THR A 1 275 ? 12.658 -12.265 -17.404 1.00 84.12 275 THR A O 1
ATOM 2066 N N . TYR A 1 276 ? 14.231 -11.668 -18.888 1.00 83.88 276 TYR A N 1
ATOM 2067 C CA . TYR A 1 276 ? 14.229 -10.235 -18.604 1.00 83.88 276 TYR A CA 1
ATOM 2068 C C . TYR A 1 276 ? 13.809 -9.468 -19.861 1.00 83.88 276 TYR A C 1
ATOM 2070 O O . TYR A 1 276 ? 14.255 -9.812 -20.955 1.00 83.88 276 TYR A O 1
ATOM 2078 N N . ARG A 1 277 ? 12.943 -8.455 -19.727 1.00 84.12 277 ARG A N 1
ATOM 2079 C CA . ARG A 1 277 ? 12.533 -7.592 -20.847 1.00 84.12 277 ARG A CA 1
ATOM 2080 C C . ARG A 1 277 ? 12.409 -6.130 -20.409 1.00 84.12 277 ARG A C 1
ATOM 2082 O O . ARG A 1 277 ? 11.565 -5.853 -19.555 1.00 84.12 277 ARG A O 1
ATOM 2089 N N . PRO A 1 278 ? 13.167 -5.197 -21.004 1.00 85.00 278 PRO A N 1
ATOM 2090 C CA . PRO A 1 278 ? 12.908 -3.773 -20.835 1.00 85.00 278 PRO A CA 1
ATOM 2091 C C . PRO A 1 278 ? 11.689 -3.326 -21.643 1.00 85.00 278 PRO A C 1
ATOM 2093 O O . PRO A 1 278 ? 11.427 -3.856 -22.725 1.00 85.00 278 PRO A O 1
ATOM 2096 N N . PHE A 1 279 ? 10.962 -2.332 -21.131 1.00 86.31 279 PHE A N 1
ATOM 2097 C CA . PHE A 1 279 ? 9.779 -1.780 -21.796 1.00 86.31 279 PHE A CA 1
ATOM 2098 C C . PHE A 1 279 ? 9.904 -0.299 -22.123 1.00 86.31 279 PHE A C 1
ATOM 2100 O O . PHE A 1 279 ? 9.830 0.076 -23.286 1.00 86.31 279 PHE A O 1
ATOM 2107 N N . GLN A 1 280 ? 10.059 0.563 -21.119 1.00 87.31 280 GLN A N 1
ATOM 2108 C CA . GLN A 1 280 ? 10.011 2.012 -21.328 1.00 87.31 280 GLN A CA 1
ATOM 2109 C C . GLN A 1 280 ? 11.054 2.721 -20.477 1.00 87.31 280 GLN A C 1
ATOM 2111 O O . GLN A 1 280 ? 11.349 2.300 -19.361 1.00 87.31 280 GLN A O 1
ATOM 2116 N N . ARG A 1 281 ? 11.583 3.830 -20.999 1.00 88.25 281 ARG A N 1
ATOM 2117 C CA . ARG A 1 281 ? 12.464 4.743 -20.268 1.00 88.25 281 ARG A CA 1
ATOM 2118 C C . ARG A 1 281 ? 11.803 6.105 -20.090 1.00 88.25 281 ARG A C 1
ATOM 2120 O O . ARG A 1 281 ? 11.108 6.575 -20.993 1.00 88.25 281 ARG A O 1
ATOM 2127 N N . PHE A 1 282 ? 12.062 6.741 -18.956 1.00 89.56 282 PHE A N 1
ATOM 2128 C CA . PHE A 1 282 ? 11.520 8.043 -18.588 1.00 89.56 282 PHE A CA 1
ATOM 2129 C C . PHE A 1 282 ? 12.642 8.986 -18.189 1.00 89.56 282 PHE A C 1
ATOM 2131 O O . PHE A 1 282 ? 13.575 8.608 -17.477 1.00 89.56 282 PHE A O 1
ATOM 2138 N N . ARG A 1 283 ? 12.528 10.222 -18.662 1.00 88.62 283 ARG A N 1
ATOM 2139 C CA . ARG A 1 283 ? 13.346 11.344 -18.222 1.00 88.62 283 ARG A CA 1
ATOM 2140 C C . ARG A 1 283 ? 12.708 11.951 -16.977 1.00 88.62 283 ARG A C 1
ATOM 2142 O O . ARG A 1 283 ? 11.571 12.409 -17.038 1.00 88.62 283 ARG A O 1
ATOM 2149 N N . GLY A 1 284 ? 13.427 11.925 -15.860 1.00 88.12 284 GLY A N 1
ATOM 2150 C CA . GLY A 1 284 ? 12.864 12.251 -14.554 1.00 88.12 284 GLY A CA 1
ATOM 2151 C C . GLY A 1 284 ? 11.914 11.171 -14.030 1.00 88.12 284 GLY A C 1
ATOM 2152 O O . GLY A 1 284 ? 11.638 10.174 -14.698 1.00 88.12 284 GLY A O 1
ATOM 2153 N N . GLU A 1 285 ? 11.452 11.357 -12.795 1.00 90.56 285 GLU A N 1
ATOM 2154 C CA . GLU A 1 285 ? 10.517 10.433 -12.150 1.00 90.56 285 GLU A CA 1
ATOM 2155 C C . GLU A 1 285 ? 9.132 10.537 -12.816 1.00 90.56 285 GLU A C 1
ATOM 2157 O O . GLU A 1 285 ? 8.538 11.620 -12.803 1.00 90.56 285 GLU A O 1
ATOM 2162 N N . PRO A 1 286 ? 8.610 9.452 -13.420 1.00 93.44 286 PRO A N 1
ATOM 2163 C CA . PRO A 1 286 ? 7.316 9.489 -14.088 1.00 93.44 286 PRO A CA 1
ATOM 2164 C C . PRO A 1 286 ? 6.150 9.465 -13.084 1.00 93.44 286 PRO A C 1
ATOM 2166 O O . PRO A 1 286 ? 6.260 8.844 -12.023 1.00 93.44 286 PRO A O 1
ATOM 2169 N N . PRO A 1 287 ? 4.987 10.050 -13.426 1.00 94.06 287 PRO A N 1
ATOM 2170 C CA . PRO A 1 287 ? 3.785 9.934 -12.607 1.00 94.06 287 PRO A CA 1
ATOM 2171 C C . PRO A 1 287 ? 3.359 8.473 -12.415 1.00 94.06 287 PRO A C 1
ATOM 2173 O O . PRO A 1 287 ? 3.266 7.705 -13.375 1.00 94.06 287 PRO A O 1
ATOM 2176 N N . TYR A 1 288 ? 3.004 8.101 -11.183 1.00 95.50 288 TYR A N 1
ATOM 2177 C CA . TYR A 1 288 ? 2.594 6.732 -10.852 1.00 95.50 288 TYR A CA 1
ATOM 2178 C C . TYR A 1 288 ? 1.462 6.197 -11.746 1.00 95.50 288 TYR A C 1
ATOM 2180 O O . TYR A 1 288 ? 1.536 5.071 -12.237 1.00 95.50 288 TYR A O 1
ATOM 2188 N N . ASP A 1 289 ? 0.427 7.003 -11.999 1.00 95.25 289 ASP A N 1
ATOM 2189 C CA . ASP A 1 289 ? -0.735 6.577 -12.790 1.00 95.25 289 ASP A CA 1
ATOM 2190 C C . ASP A 1 289 ? -0.382 6.292 -14.264 1.00 95.25 289 ASP A C 1
ATOM 2192 O O . ASP A 1 289 ? -1.035 5.470 -14.913 1.00 95.25 289 ASP A O 1
ATOM 2196 N N . GLU A 1 290 ? 0.669 6.928 -14.795 1.00 95.25 290 GLU A N 1
ATOM 2197 C CA . GLU A 1 290 ? 1.210 6.625 -16.122 1.00 95.25 290 GLU A CA 1
ATOM 2198 C C . GLU A 1 290 ? 1.905 5.259 -16.126 1.00 95.25 290 GLU A C 1
ATOM 2200 O O . GLU A 1 290 ? 1.578 4.398 -16.948 1.00 95.25 290 GLU A O 1
ATOM 2205 N N . VAL A 1 291 ? 2.784 5.020 -15.150 1.00 96.06 291 VAL A N 1
ATOM 2206 C CA . VAL A 1 291 ? 3.500 3.745 -14.978 1.00 96.06 291 VAL A CA 1
ATOM 2207 C C . VAL A 1 291 ? 2.513 2.599 -14.768 1.00 96.06 291 VAL A C 1
ATOM 2209 O O . VAL A 1 291 ? 2.602 1.566 -15.428 1.00 96.06 291 VAL A O 1
ATOM 2212 N N . ARG A 1 292 ? 1.506 2.796 -13.909 1.00 96.56 292 ARG A N 1
ATOM 2213 C CA . ARG A 1 292 ? 0.438 1.824 -13.656 1.00 96.56 292 ARG A CA 1
ATOM 2214 C C . ARG A 1 292 ? -0.300 1.449 -14.941 1.00 96.56 292 ARG A C 1
ATOM 2216 O O . ARG A 1 292 ? -0.558 0.269 -15.174 1.00 96.56 292 ARG A O 1
ATOM 2223 N N . ARG A 1 293 ? -0.633 2.430 -15.788 1.00 95.62 293 ARG A N 1
ATOM 2224 C CA . ARG A 1 293 ? -1.312 2.193 -17.073 1.00 95.62 293 ARG A CA 1
ATOM 2225 C C . ARG A 1 293 ? -0.458 1.337 -18.010 1.00 95.62 293 ARG A C 1
ATOM 2227 O O . ARG A 1 293 ? -0.989 0.406 -18.613 1.00 95.62 293 ARG A O 1
ATOM 2234 N N . LEU A 1 294 ? 0.842 1.615 -18.093 1.00 95.00 294 LEU A N 1
ATOM 2235 C CA . LEU A 1 294 ? 1.786 0.823 -18.887 1.00 95.00 294 LEU A CA 1
ATOM 2236 C C . LEU A 1 294 ? 1.913 -0.605 -18.346 1.00 95.00 294 LEU A C 1
ATOM 2238 O O . LEU A 1 294 ? 1.801 -1.557 -19.115 1.00 95.00 294 LEU A O 1
ATOM 2242 N N . CYS A 1 295 ? 2.026 -0.782 -17.027 1.00 95.44 295 CYS A N 1
ATOM 2243 C CA . CYS A 1 295 ? 2.032 -2.105 -16.398 1.00 95.44 295 CYS A CA 1
ATOM 2244 C C . CYS A 1 295 ? 0.779 -2.921 -16.755 1.00 95.44 295 CYS A C 1
ATOM 2246 O O . CYS A 1 295 ? 0.886 -4.097 -17.096 1.00 95.44 295 CYS A O 1
ATOM 2248 N N . VAL A 1 296 ? -0.410 -2.306 -16.749 1.00 95.19 296 VAL A N 1
ATOM 2249 C CA . VAL A 1 296 ? -1.652 -2.975 -17.181 1.00 95.19 296 VAL A CA 1
ATOM 2250 C C . VAL A 1 296 ? -1.569 -3.409 -18.650 1.00 95.19 296 VAL A C 1
ATOM 2252 O O . VAL A 1 296 ? -1.973 -4.526 -18.978 1.00 95.19 296 VAL A O 1
ATOM 2255 N N . GLN A 1 297 ? -1.034 -2.572 -19.542 1.00 93.56 297 GLN A N 1
ATOM 2256 C CA . GLN A 1 297 ? -0.855 -2.925 -20.957 1.00 93.56 297 GLN A CA 1
ATOM 2257 C C . GLN A 1 297 ? 0.128 -4.090 -21.139 1.00 93.56 297 GLN A C 1
ATOM 2259 O O . GLN A 1 297 ? -0.159 -5.010 -21.902 1.00 93.56 297 GLN A O 1
ATOM 2264 N N . ILE A 1 298 ? 1.235 -4.099 -20.393 1.00 92.50 298 ILE A N 1
ATOM 2265 C CA . ILE A 1 298 ? 2.231 -5.180 -20.405 1.00 92.50 298 ILE A CA 1
ATOM 2266 C C . ILE A 1 298 ? 1.610 -6.498 -19.930 1.00 92.50 298 ILE A C 1
ATOM 2268 O O . ILE A 1 298 ? 1.680 -7.504 -20.630 1.00 92.50 298 ILE A O 1
ATOM 2272 N N . ILE A 1 299 ? 0.926 -6.491 -18.783 1.00 91.81 299 ILE A N 1
ATOM 2273 C CA . ILE A 1 299 ? 0.323 -7.699 -18.189 1.00 91.81 299 ILE A CA 1
ATOM 2274 C C . ILE A 1 299 ? -0.805 -8.268 -19.068 1.00 91.81 299 ILE A C 1
ATOM 2276 O O . ILE A 1 299 ? -1.044 -9.478 -19.091 1.00 91.81 299 ILE A O 1
ATOM 2280 N N . THR A 1 300 ? -1.503 -7.404 -19.809 1.00 89.69 300 THR A N 1
ATOM 2281 C CA . THR A 1 300 ? -2.556 -7.807 -20.757 1.00 89.69 300 THR A CA 1
ATOM 2282 C C . THR A 1 300 ? -2.029 -8.216 -22.131 1.00 89.69 300 THR A C 1
ATOM 2284 O O . THR A 1 300 ? -2.833 -8.578 -22.986 1.00 89.69 300 THR A O 1
ATOM 2287 N N . GLY A 1 301 ? -0.710 -8.173 -22.361 1.00 84.56 301 GLY A N 1
ATOM 2288 C CA . GLY A 1 301 ? -0.101 -8.487 -23.658 1.00 84.56 301 GLY A CA 1
ATOM 2289 C C . GLY A 1 301 ? -0.400 -7.454 -24.750 1.00 84.56 301 GLY A C 1
ATOM 2290 O O . GLY A 1 301 ? -0.229 -7.739 -25.929 1.00 84.56 301 GLY A O 1
ATOM 2291 N N . ARG A 1 302 ? -0.882 -6.264 -24.369 1.00 75.31 302 ARG A N 1
ATOM 2292 C CA . ARG A 1 302 ? -1.200 -5.154 -25.282 1.00 75.31 302 ARG A CA 1
ATOM 2293 C C . ARG A 1 302 ? -0.030 -4.201 -25.495 1.00 75.31 302 ARG A C 1
ATOM 2295 O O . ARG A 1 302 ? -0.065 -3.417 -26.436 1.00 75.31 302 ARG A O 1
ATOM 2302 N N . ALA A 1 303 ? 0.977 -4.240 -24.626 1.00 62.84 303 ALA A N 1
ATOM 2303 C CA . ALA A 1 303 ? 2.248 -3.577 -24.876 1.00 62.84 303 ALA A CA 1
ATOM 2304 C C . ALA A 1 303 ? 3.167 -4.539 -25.635 1.00 62.84 303 ALA A C 1
ATOM 2306 O O . ALA A 1 303 ? 3.453 -5.636 -25.149 1.00 62.84 303 ALA A O 1
ATOM 2307 N N . GLY A 1 304 ? 3.632 -4.127 -26.815 1.00 53.69 304 GLY A N 1
ATOM 2308 C CA . GLY A 1 304 ? 4.779 -4.772 -27.444 1.00 53.69 304 GLY A CA 1
ATOM 2309 C C . GLY A 1 304 ? 6.034 -4.551 -26.597 1.00 53.69 304 GLY A C 1
ATOM 2310 O O . GLY A 1 304 ? 6.148 -3.549 -25.887 1.00 53.69 304 GLY A O 1
ATOM 2311 N N . THR A 1 305 ? 6.997 -5.470 -26.681 1.00 44.75 305 THR A N 1
ATOM 2312 C CA . THR A 1 305 ? 8.401 -5.088 -26.466 1.00 44.75 305 THR A CA 1
ATOM 2313 C C . THR A 1 305 ? 8.708 -3.940 -27.422 1.00 44.75 305 THR A C 1
ATOM 2315 O O . THR A 1 305 ? 8.096 -3.879 -28.487 1.00 44.75 305 THR A O 1
ATOM 2318 N N . THR A 1 306 ? 9.594 -3.009 -27.068 1.00 45.12 306 THR A N 1
ATOM 2319 C CA . THR A 1 306 ? 10.027 -1.942 -27.984 1.00 45.12 306 THR A CA 1
ATOM 2320 C C . THR A 1 306 ? 10.746 -2.529 -29.200 1.00 45.12 306 THR A C 1
ATOM 2322 O O . THR A 1 306 ? 11.965 -2.542 -29.275 1.00 45.12 306 THR A O 1
ATOM 2325 N N . GLU A 1 307 ? 9.947 -3.006 -30.143 1.00 32.88 307 GLU A N 1
ATOM 2326 C CA . GLU A 1 307 ? 10.189 -3.204 -31.559 1.00 32.88 307 GLU A CA 1
ATOM 2327 C C . GLU A 1 307 ? 8.972 -2.560 -32.243 1.00 32.88 307 GLU A C 1
ATOM 2329 O O . GLU A 1 307 ? 8.022 -3.229 -32.635 1.00 32.88 307 GLU A O 1
ATOM 2334 N N . GLY A 1 308 ? 8.928 -1.223 -32.280 1.00 29.52 308 GLY A N 1
ATOM 2335 C CA . GLY A 1 308 ? 7.875 -0.489 -32.993 1.00 29.52 308 GLY A CA 1
ATOM 2336 C C . GLY A 1 308 ? 7.199 0.620 -32.188 1.00 29.52 308 GLY A C 1
ATOM 2337 O O . GLY A 1 308 ? 6.518 0.399 -31.192 1.00 29.52 308 GLY A O 1
ATOM 2338 N N . VAL A 1 309 ? 7.388 1.843 -32.672 1.00 29.66 309 VAL A N 1
ATOM 2339 C CA . VAL A 1 309 ? 6.871 3.115 -32.159 1.00 29.66 309 VAL A CA 1
ATOM 2340 C C . VAL A 1 309 ? 5.340 3.194 -32.259 1.00 29.66 309 VAL A C 1
ATOM 2342 O O . VAL A 1 309 ? 4.790 3.093 -33.353 1.00 29.66 309 VAL A O 1
ATOM 2345 N N . THR A 1 310 ? 4.639 3.523 -31.166 1.00 29.16 310 THR A N 1
ATOM 2346 C CA . THR A 1 310 ? 3.301 4.140 -31.254 1.00 29.16 310 THR A CA 1
ATOM 2347 C C . THR A 1 310 ? 3.419 5.659 -31.206 1.00 29.16 310 THR A C 1
ATOM 2349 O O . THR A 1 310 ? 3.783 6.248 -30.189 1.00 29.16 310 THR A O 1
ATOM 2352 N N . ARG A 1 311 ? 3.086 6.301 -32.328 1.00 32.06 311 ARG A N 1
ATOM 2353 C CA . ARG A 1 311 ? 2.995 7.756 -32.487 1.00 32.06 311 ARG A CA 1
ATOM 2354 C C . ARG A 1 311 ? 1.724 8.251 -31.786 1.00 32.06 311 ARG A C 1
ATOM 2356 O O . ARG A 1 311 ? 0.625 8.048 -32.290 1.00 32.06 311 ARG A O 1
ATOM 2363 N N . GLY A 1 312 ? 1.865 8.904 -30.634 1.00 26.81 312 GLY A N 1
ATOM 2364 C CA . GLY A 1 312 ? 0.733 9.452 -29.882 1.00 26.81 312 GLY A CA 1
ATOM 2365 C C . GLY A 1 312 ? 1.125 10.628 -28.990 1.00 26.81 312 GLY A C 1
ATOM 2366 O O . GLY A 1 312 ? 1.535 10.424 -27.861 1.00 26.81 312 GLY A O 1
ATOM 2367 N N . LYS A 1 313 ? 0.997 11.842 -29.544 1.00 30.27 313 LYS A N 1
ATOM 2368 C CA . LYS A 1 313 ? 0.932 13.183 -28.916 1.00 30.27 313 LYS A CA 1
ATOM 2369 C C . LYS A 1 313 ? 1.723 13.423 -27.608 1.00 30.27 313 LYS A C 1
ATOM 2371 O O . LYS A 1 313 ? 1.238 13.164 -26.518 1.00 30.27 313 LYS A O 1
ATOM 2376 N N . GLN A 1 314 ? 2.883 14.068 -27.784 1.00 30.44 314 GLN A N 1
ATOM 2377 C CA . GLN A 1 314 ? 3.541 15.052 -26.902 1.00 30.44 314 GLN A CA 1
ATOM 2378 C C . GLN A 1 314 ? 3.339 14.895 -25.377 1.00 30.44 314 GLN A C 1
ATOM 2380 O O . GLN A 1 314 ? 2.590 15.633 -24.747 1.00 30.44 314 GLN A O 1
ATOM 2385 N N . GLY A 1 315 ? 4.126 13.992 -24.795 1.00 30.53 315 GLY A N 1
ATOM 2386 C CA . GLY A 1 315 ? 4.725 14.101 -23.456 1.00 30.53 315 GLY A CA 1
ATOM 2387 C C . GLY A 1 315 ? 6.221 13.749 -23.574 1.00 30.53 315 GLY A C 1
ATOM 2388 O O . GLY A 1 315 ? 6.602 13.247 -24.638 1.00 30.53 315 GLY A O 1
ATOM 2389 N N . PRO A 1 316 ? 7.091 13.995 -22.569 1.00 31.91 316 PRO A N 1
ATOM 2390 C CA . PRO A 1 316 ? 8.538 13.752 -22.652 1.00 31.91 316 PRO A CA 1
ATOM 2391 C C . PRO A 1 316 ? 8.842 12.245 -22.578 1.00 31.91 316 PRO A C 1
ATOM 2393 O O . PRO A 1 316 ? 9.440 11.734 -21.638 1.00 31.91 316 PRO A O 1
ATOM 2396 N N . THR A 1 317 ? 8.383 11.516 -23.584 1.00 39.00 317 THR A N 1
ATOM 2397 C CA . THR A 1 317 ? 8.564 10.083 -23.765 1.00 39.00 317 THR A CA 1
ATOM 2398 C C . THR A 1 317 ? 9.627 9.908 -24.838 1.00 39.00 317 THR A C 1
ATOM 2400 O O . THR A 1 317 ? 9.478 10.386 -25.963 1.00 39.00 317 THR A O 1
ATOM 2403 N N . LEU A 1 318 ? 10.740 9.254 -24.500 1.00 40.41 318 LEU A N 1
ATOM 2404 C CA . LEU A 1 318 ? 11.636 8.749 -25.535 1.00 40.41 318 LEU A CA 1
ATOM 2405 C C . LEU A 1 318 ? 10.954 7.536 -26.168 1.00 40.41 318 LEU A C 1
ATOM 2407 O O . LEU A 1 318 ? 10.981 6.437 -25.615 1.00 40.41 318 LEU A O 1
ATOM 2411 N N . GLY A 1 319 ? 10.328 7.759 -27.323 1.00 38.03 319 GLY A N 1
ATOM 2412 C CA . GLY A 1 319 ? 10.159 6.705 -28.313 1.00 38.03 319 GLY A CA 1
ATOM 2413 C C . GLY A 1 319 ? 11.542 6.292 -28.815 1.00 38.03 319 GLY A C 1
ATOM 2414 O O . GLY A 1 319 ? 12.396 7.142 -29.065 1.00 38.03 319 GLY A O 1
ATOM 2415 N N . TRP A 1 320 ? 11.787 4.990 -28.900 1.00 40.06 320 TRP A N 1
ATOM 2416 C CA . TRP A 1 320 ? 13.021 4.451 -29.462 1.00 40.06 320 TRP A CA 1
ATOM 2417 C C . TRP A 1 320 ? 13.083 4.751 -30.968 1.00 40.06 320 TRP A C 1
ATOM 2419 O O . TRP A 1 320 ? 12.173 4.374 -31.704 1.00 40.06 320 TRP A O 1
ATOM 2429 N N . ASP A 1 321 ? 14.138 5.445 -31.407 1.00 39.31 321 ASP A N 1
ATOM 2430 C CA . ASP A 1 321 ? 14.477 5.631 -32.821 1.00 39.31 321 ASP A CA 1
ATOM 2431 C C . ASP A 1 321 ? 15.522 4.571 -33.229 1.00 39.31 321 ASP A C 1
ATOM 2433 O O . ASP A 1 321 ? 16.670 4.657 -32.768 1.00 39.31 321 ASP A O 1
ATOM 2437 N N . PRO A 1 322 ? 15.165 3.582 -34.072 1.00 37.12 322 PRO A N 1
ATOM 2438 C CA . PRO A 1 322 ? 16.075 2.520 -34.497 1.00 37.12 322 PRO A CA 1
ATOM 2439 C C . PRO A 1 322 ? 17.301 3.012 -35.288 1.00 37.12 322 PRO A C 1
ATOM 2441 O O . PRO A 1 322 ? 18.298 2.296 -35.336 1.00 37.12 322 PRO A O 1
ATOM 2444 N N . ASN A 1 323 ? 17.284 4.231 -35.842 1.00 35.62 323 ASN A N 1
ATOM 2445 C CA . ASN A 1 323 ? 18.405 4.793 -36.609 1.00 35.62 323 ASN A CA 1
ATOM 2446 C C . ASN A 1 323 ? 19.345 5.690 -35.782 1.00 35.62 323 ASN A C 1
ATOM 2448 O O . ASN A 1 323 ? 20.337 6.193 -36.307 1.00 35.62 323 ASN A O 1
ATOM 2452 N N . SER A 1 324 ? 19.089 5.872 -34.483 1.00 42.91 324 SER A N 1
ATOM 2453 C CA . SER A 1 324 ? 19.852 6.797 -33.624 1.00 42.91 324 SER A CA 1
ATOM 2454 C C . SER A 1 324 ? 21.206 6.264 -33.113 1.00 42.91 324 SER A C 1
ATOM 2456 O O . SER A 1 324 ? 21.836 6.889 -32.266 1.00 42.91 324 SER A O 1
ATOM 2458 N N . GLY A 1 325 ? 21.682 5.103 -33.582 1.00 37.53 325 GLY A N 1
ATOM 2459 C CA . GLY A 1 325 ? 22.903 4.464 -33.054 1.00 37.53 325 GLY A CA 1
ATOM 2460 C C . GLY A 1 325 ? 22.756 3.918 -31.620 1.00 37.53 325 GLY A C 1
ATOM 2461 O O . GLY A 1 325 ? 23.701 3.370 -31.055 1.00 37.53 325 GLY A O 1
ATOM 2462 N N . ALA A 1 326 ? 21.556 4.005 -31.036 1.00 42.88 326 ALA A N 1
ATOM 2463 C CA . ALA A 1 326 ? 21.232 3.662 -29.652 1.00 42.88 326 ALA A CA 1
ATOM 2464 C C . ALA A 1 326 ? 20.995 2.156 -29.392 1.00 42.88 326 ALA A C 1
ATOM 2466 O O . ALA A 1 326 ? 20.280 1.794 -28.456 1.00 42.88 326 ALA A O 1
ATOM 2467 N N . MET A 1 327 ? 21.625 1.258 -30.164 1.00 44.72 327 MET A N 1
ATOM 2468 C CA . MET A 1 327 ? 21.695 -0.171 -29.800 1.00 44.72 327 MET A CA 1
ATOM 2469 C C . MET A 1 327 ? 22.474 -0.405 -28.490 1.00 44.72 327 MET A C 1
ATOM 2471 O O . MET A 1 327 ? 22.335 -1.456 -27.873 1.00 44.72 327 MET A O 1
ATOM 2475 N N . GLY A 1 328 ? 23.252 0.580 -28.023 1.00 58.28 328 GLY A N 1
ATOM 2476 C CA . GLY A 1 328 ? 24.093 0.461 -26.833 1.00 58.28 328 GLY A CA 1
ATOM 2477 C C . GLY A 1 328 ? 23.319 0.265 -25.527 1.00 58.28 328 GLY A C 1
ATOM 2478 O O . GLY A 1 328 ? 23.575 -0.703 -24.821 1.00 58.28 328 GLY A O 1
ATOM 2479 N N . LEU A 1 329 ? 22.381 1.155 -25.175 1.00 60.88 329 LEU A N 1
ATOM 2480 C CA . LEU A 1 329 ? 21.881 1.230 -23.792 1.00 60.88 329 LEU A CA 1
ATOM 2481 C C . LEU A 1 329 ? 20.933 0.085 -23.403 1.00 60.88 329 LEU A C 1
ATOM 2483 O O . LEU A 1 329 ? 20.991 -0.385 -22.273 1.00 60.88 329 LEU A O 1
ATOM 2487 N N . ALA A 1 330 ? 20.074 -0.374 -24.320 1.00 58.31 330 ALA A N 1
ATOM 2488 C CA . ALA A 1 330 ? 19.172 -1.503 -24.072 1.00 58.31 330 ALA A CA 1
ATOM 2489 C C . ALA A 1 330 ? 19.937 -2.836 -24.004 1.00 58.31 330 ALA A C 1
ATOM 2491 O O . ALA A 1 330 ? 19.680 -3.656 -23.122 1.00 58.31 330 ALA A O 1
ATOM 2492 N N . ALA A 1 331 ? 20.928 -3.019 -24.884 1.00 62.25 331 ALA A N 1
ATOM 2493 C CA . ALA A 1 331 ? 21.837 -4.160 -24.828 1.00 62.25 331 ALA A CA 1
ATOM 2494 C C . ALA A 1 331 ? 22.691 -4.132 -23.549 1.00 62.25 331 ALA A C 1
ATOM 2496 O O . ALA A 1 331 ? 22.848 -5.161 -22.900 1.00 62.25 331 ALA A O 1
ATOM 2497 N N . LEU A 1 332 ? 23.169 -2.950 -23.137 1.00 65.12 332 LEU A N 1
ATOM 2498 C CA . LEU A 1 332 ? 23.832 -2.720 -21.849 1.00 65.12 332 LEU A CA 1
ATOM 2499 C C . LEU A 1 332 ? 22.922 -3.086 -20.676 1.00 65.12 332 LEU A C 1
ATOM 2501 O O . LEU A 1 332 ? 23.371 -3.763 -19.764 1.00 65.12 332 LEU A O 1
ATOM 2505 N N . LEU A 1 333 ? 21.649 -2.689 -20.710 1.00 64.50 333 LEU A N 1
ATOM 2506 C CA . LEU A 1 333 ? 20.661 -3.012 -19.680 1.00 64.50 333 LEU A CA 1
ATOM 2507 C C . LEU A 1 333 ? 20.515 -4.528 -19.499 1.00 64.50 333 LEU A C 1
ATOM 2509 O O . LEU A 1 333 ? 20.645 -5.041 -18.389 1.00 64.50 333 LEU A O 1
ATOM 2513 N N . SER A 1 334 ? 20.313 -5.243 -20.611 1.00 65.12 334 SER A N 1
ATOM 2514 C CA . SER A 1 334 ? 20.208 -6.703 -20.615 1.00 65.12 334 SER A CA 1
ATOM 2515 C C . SER A 1 334 ? 21.508 -7.357 -20.148 1.00 65.12 334 SER A C 1
ATOM 2517 O O . SER A 1 334 ? 21.477 -8.231 -19.288 1.00 65.12 334 SER A O 1
ATOM 2519 N N . ALA A 1 335 ? 22.657 -6.896 -20.652 1.00 64.88 335 ALA A N 1
ATOM 2520 C CA . ALA A 1 335 ? 23.969 -7.429 -20.293 1.00 64.88 335 ALA A CA 1
ATOM 2521 C C . ALA A 1 335 ? 24.311 -7.206 -18.815 1.00 64.88 335 ALA A C 1
ATOM 2523 O O . ALA A 1 335 ? 24.894 -8.087 -18.184 1.00 64.88 335 ALA A O 1
ATOM 2524 N N . VAL A 1 336 ? 23.932 -6.052 -18.258 1.00 64.25 336 VAL A N 1
ATOM 2525 C CA . VAL A 1 336 ? 24.060 -5.753 -16.831 1.00 64.25 336 VAL A CA 1
ATOM 2526 C C . VAL A 1 336 ? 23.227 -6.763 -16.045 1.00 64.25 336 VAL A C 1
ATOM 2528 O O . VAL A 1 336 ? 23.805 -7.529 -15.283 1.00 64.25 336 VAL A O 1
ATOM 2531 N N . VAL A 1 337 ? 21.921 -6.876 -16.315 1.00 63.56 337 VAL A N 1
ATOM 2532 C CA . VAL A 1 337 ? 21.030 -7.807 -15.595 1.00 63.56 337 VAL A CA 1
ATOM 2533 C C . VAL A 1 337 ? 21.487 -9.268 -15.694 1.00 63.56 337 VAL A C 1
ATOM 2535 O O . VAL A 1 337 ? 21.428 -10.003 -14.702 1.00 63.56 337 VAL A O 1
ATOM 2538 N N . ASP A 1 338 ? 21.972 -9.700 -16.857 1.00 63.75 338 ASP A N 1
ATOM 2539 C CA . ASP A 1 338 ? 22.511 -11.048 -17.052 1.00 63.75 338 ASP A CA 1
ATOM 2540 C C . ASP A 1 338 ? 23.827 -11.270 -16.292 1.00 63.75 338 ASP A C 1
ATOM 2542 O O . ASP A 1 338 ? 24.056 -12.360 -15.755 1.00 63.75 338 ASP A O 1
ATOM 2546 N N . ALA A 1 339 ? 24.684 -10.248 -16.191 1.00 59.56 339 ALA A N 1
ATOM 2547 C CA . ALA A 1 339 ? 25.888 -10.301 -15.368 1.00 59.56 339 ALA A CA 1
ATOM 2548 C C . ALA A 1 339 ? 25.549 -10.437 -13.873 1.00 59.56 339 ALA A C 1
ATOM 2550 O O . ALA A 1 339 ? 26.227 -11.186 -13.168 1.00 59.56 339 ALA A O 1
ATOM 2551 N N . ASP A 1 340 ? 24.475 -9.808 -13.391 1.00 57.69 340 ASP A N 1
ATOM 2552 C CA . ASP A 1 340 ? 24.079 -9.914 -11.980 1.00 57.69 340 ASP A CA 1
ATOM 2553 C C . ASP A 1 340 ? 23.419 -11.229 -11.629 1.00 57.69 340 ASP A C 1
ATOM 2555 O O . ASP A 1 340 ? 23.646 -11.743 -10.534 1.00 57.69 340 ASP A O 1
ATOM 2559 N N . LYS A 1 341 ? 22.632 -11.802 -12.548 1.00 59.75 341 LYS A N 1
ATOM 2560 C CA . LYS A 1 341 ? 22.127 -13.170 -12.380 1.00 59.75 341 LYS A CA 1
ATOM 2561 C C . LYS A 1 341 ? 23.286 -14.143 -12.189 1.00 59.75 341 LYS A C 1
ATOM 2563 O O . LYS A 1 341 ? 23.232 -14.985 -11.300 1.00 59.75 341 LYS A O 1
ATOM 2568 N N . LYS A 1 342 ? 24.354 -13.993 -12.980 1.00 54.53 342 LYS A N 1
ATOM 2569 C CA . LYS A 1 342 ? 25.558 -14.834 -12.887 1.00 54.53 342 LYS A CA 1
ATOM 2570 C C . LYS A 1 342 ? 26.360 -14.606 -11.604 1.00 54.53 342 LYS A C 1
ATOM 2572 O O . LYS A 1 342 ? 27.004 -15.535 -11.134 1.00 54.53 342 LYS A O 1
ATOM 2577 N N . GLN A 1 343 ? 26.331 -13.398 -11.046 1.00 46.59 343 GLN A N 1
ATOM 2578 C CA . GLN A 1 343 ? 27.067 -13.045 -9.826 1.00 46.59 343 GLN A CA 1
ATOM 2579 C C . GLN A 1 343 ? 26.242 -13.208 -8.538 1.00 46.59 343 GLN A C 1
ATOM 2581 O O . GLN A 1 343 ? 26.759 -12.939 -7.458 1.00 46.59 343 GLN A O 1
ATOM 2586 N N . GLY A 1 344 ? 24.964 -13.603 -8.627 1.00 41.75 344 GLY A N 1
ATOM 2587 C CA . GLY A 1 344 ? 24.043 -13.576 -7.483 1.00 41.75 344 GLY A CA 1
ATOM 2588 C C . GLY A 1 344 ? 23.800 -12.161 -6.932 1.00 41.75 344 GLY A C 1
ATOM 2589 O O . GLY A 1 344 ? 23.326 -12.008 -5.812 1.00 41.75 344 GLY A O 1
ATOM 2590 N N . ALA A 1 345 ? 24.148 -11.130 -7.711 1.00 35.47 345 ALA A N 1
ATOM 2591 C CA . ALA A 1 345 ? 24.156 -9.723 -7.317 1.00 35.47 345 ALA A CA 1
ATOM 2592 C C . ALA A 1 345 ? 22.828 -9.007 -7.603 1.00 35.47 345 ALA A C 1
ATOM 2594 O O . ALA A 1 345 ? 22.654 -7.858 -7.207 1.00 35.47 345 ALA A O 1
ATOM 2595 N N . CYS A 1 346 ? 21.874 -9.671 -8.268 1.00 39.06 346 CYS A N 1
ATOM 2596 C CA . CYS A 1 346 ? 20.491 -9.207 -8.301 1.00 39.06 346 CYS A CA 1
ATOM 2597 C C . CYS A 1 346 ? 19.899 -9.514 -6.921 1.00 39.06 346 CYS A C 1
ATOM 2599 O O . CYS A 1 346 ? 19.633 -10.691 -6.660 1.00 39.06 346 CYS A O 1
ATOM 2601 N N . PRO A 1 347 ? 19.703 -8.522 -6.027 1.00 43.09 347 PRO A N 1
ATOM 2602 C CA . PRO A 1 347 ? 19.065 -8.800 -4.752 1.00 43.09 347 PRO A CA 1
ATOM 2603 C C . PRO A 1 347 ? 17.716 -9.453 -5.049 1.00 43.09 347 PRO A C 1
ATOM 2605 O O . PRO A 1 347 ? 16.954 -8.968 -5.893 1.00 43.09 347 PRO A O 1
ATOM 2608 N N . ALA A 1 348 ? 17.442 -10.590 -4.407 1.00 52.22 348 ALA A N 1
ATOM 2609 C CA . ALA A 1 348 ? 16.107 -11.161 -4.441 1.00 52.22 348 ALA A CA 1
ATOM 2610 C C . ALA A 1 348 ? 15.140 -10.048 -4.018 1.00 52.22 348 ALA A C 1
ATOM 2612 O O . ALA A 1 348 ? 15.308 -9.453 -2.952 1.00 52.22 348 ALA A O 1
ATOM 2613 N N . ALA A 1 349 ? 14.194 -9.698 -4.894 1.00 61.03 349 ALA A N 1
ATOM 2614 C CA . ALA A 1 349 ? 13.212 -8.677 -4.563 1.00 61.03 349 ALA A CA 1
ATOM 2615 C C . ALA A 1 349 ? 12.471 -9.141 -3.295 1.00 61.03 349 ALA A C 1
ATOM 2617 O O . ALA A 1 349 ? 12.057 -10.304 -3.252 1.00 61.03 349 ALA A O 1
ATOM 2618 N N . PRO A 1 350 ? 12.344 -8.292 -2.260 1.00 65.56 350 PRO A N 1
ATOM 2619 C CA . PRO A 1 350 ? 11.792 -8.717 -0.983 1.00 65.56 350 PRO A CA 1
ATOM 2620 C C . PRO A 1 350 ? 10.359 -9.211 -1.164 1.00 65.56 350 PRO A C 1
ATOM 2622 O O . PRO A 1 350 ? 9.550 -8.560 -1.829 1.00 65.56 350 PRO A O 1
ATOM 2625 N N . GLU A 1 351 ? 10.061 -10.364 -0.575 1.00 69.88 351 GLU A N 1
ATOM 2626 C CA . GLU A 1 351 ? 8.780 -11.062 -0.712 1.00 69.88 351 GLU A CA 1
ATOM 2627 C C . GLU A 1 351 ? 7.581 -10.152 -0.398 1.00 69.88 351 GLU A C 1
ATOM 2629 O O . GLU A 1 351 ? 7.668 -9.343 0.526 1.00 69.88 351 GLU A O 1
ATOM 2634 N N . PRO A 1 352 ? 6.454 -10.238 -1.130 1.00 70.38 352 PRO A N 1
ATOM 2635 C CA . PRO A 1 352 ? 5.235 -9.537 -0.733 1.00 70.38 352 PRO A CA 1
ATOM 2636 C C . PRO A 1 352 ? 4.797 -9.973 0.673 1.00 70.38 352 PRO A C 1
ATOM 2638 O O . PRO A 1 352 ? 4.894 -11.151 1.021 1.00 70.38 352 PRO A O 1
ATOM 2641 N N . ASP A 1 353 ? 4.298 -9.029 1.470 1.00 73.69 353 ASP A N 1
ATOM 2642 C CA . ASP A 1 353 ? 3.866 -9.314 2.837 1.00 73.69 353 ASP A CA 1
ATOM 2643 C C . ASP A 1 353 ? 2.651 -10.264 2.804 1.00 73.69 353 ASP A C 1
ATOM 2645 O O . ASP A 1 353 ? 1.692 -9.996 2.075 1.00 73.69 353 ASP A O 1
ATOM 2649 N N . PRO A 1 354 ? 2.629 -11.370 3.574 1.00 69.81 354 PRO A N 1
ATOM 2650 C CA . PRO A 1 354 ? 1.544 -12.354 3.505 1.00 69.81 354 PRO A CA 1
ATOM 2651 C C . PRO A 1 354 ? 0.153 -11.759 3.743 1.00 69.81 354 PRO A C 1
ATOM 2653 O O . PRO A 1 354 ? -0.810 -12.139 3.076 1.00 69.81 354 PRO A O 1
ATOM 2656 N N . GLU A 1 355 ? 0.047 -10.788 4.655 1.00 67.50 355 GLU A N 1
ATOM 2657 C CA . GLU A 1 355 ? -1.206 -10.075 4.917 1.00 67.50 355 GLU A CA 1
ATOM 2658 C C . GLU A 1 355 ? -1.738 -9.395 3.655 1.00 67.50 355 GLU A C 1
ATOM 2660 O O . GLU A 1 355 ? -2.938 -9.456 3.383 1.00 67.50 355 GLU A O 1
ATOM 2665 N N . ASP A 1 356 ? -0.848 -8.828 2.842 1.00 72.94 356 ASP A N 1
ATOM 2666 C CA . ASP A 1 356 ? -1.201 -8.073 1.649 1.00 72.94 356 ASP A CA 1
ATOM 2667 C C . ASP A 1 356 ? -1.746 -8.950 0.516 1.00 72.94 356 ASP A C 1
ATOM 2669 O O . ASP A 1 356 ? -2.486 -8.444 -0.332 1.00 72.94 356 ASP A O 1
ATOM 2673 N N . ILE A 1 357 ? -1.398 -10.240 0.517 1.00 65.81 357 ILE A N 1
ATOM 2674 C CA . ILE A 1 357 ? -1.856 -11.251 -0.448 1.00 65.81 357 ILE A CA 1
ATOM 2675 C C . ILE A 1 357 ? -3.287 -11.703 -0.130 1.00 65.81 357 ILE A C 1
ATOM 2677 O O . ILE A 1 357 ? -4.069 -12.001 -1.032 1.00 65.81 357 ILE A O 1
ATOM 2681 N N . THR A 1 358 ? -3.639 -11.753 1.158 1.00 65.00 358 THR A N 1
ATOM 2682 C CA . THR A 1 358 ? -4.940 -12.264 1.627 1.00 65.00 358 THR A CA 1
ATOM 2683 C C . THR A 1 358 ? -6.097 -11.278 1.466 1.00 65.00 358 THR A C 1
ATOM 2685 O O . THR A 1 358 ? -7.258 -11.677 1.568 1.00 65.00 358 THR A O 1
ATOM 2688 N N . VAL A 1 359 ? -5.807 -9.998 1.217 1.00 60.59 359 VAL A N 1
ATOM 2689 C CA . VAL A 1 359 ? -6.833 -8.973 0.993 1.00 60.59 359 VAL A CA 1
ATOM 2690 C C . VAL A 1 359 ? -7.384 -9.123 -0.437 1.00 60.59 359 VAL A C 1
ATOM 2692 O O . VAL A 1 359 ? -6.590 -9.165 -1.382 1.00 60.59 359 VAL A O 1
ATOM 2695 N N . PRO A 1 360 ? -8.715 -9.268 -0.610 1.00 52.25 360 PRO A N 1
ATOM 2696 C CA . PRO A 1 360 ? -9.332 -9.583 -1.893 1.00 52.25 360 PRO A CA 1
ATOM 2697 C C . PRO A 1 360 ? -9.119 -8.533 -2.979 1.00 52.25 360 PRO A C 1
ATOM 2699 O O . PRO A 1 360 ? -9.118 -7.320 -2.668 1.00 52.25 360 PRO A O 1
#